Protein AF-0000000066529272 (afdb_homodimer)

Structure (mmCIF, N/CA/C/O backbone):
data_AF-0000000066529272-model_v1
#
loop_
_entity.id
_entity.type
_entity.pdbx_description
1 polymer 'YCII-related domain-containing protein'
#
loop_
_atom_site.group_PDB
_atom_site.id
_atom_site.type_symbol
_atom_site.label_atom_id
_atom_site.label_alt_id
_atom_site.label_comp_id
_atom_site.label_asym_id
_atom_site.label_entity_id
_atom_site.label_seq_id
_atom_site.pdbx_PDB_ins_code
_atom_site.Cartn_x
_atom_site.Cartn_y
_atom_site.Cartn_z
_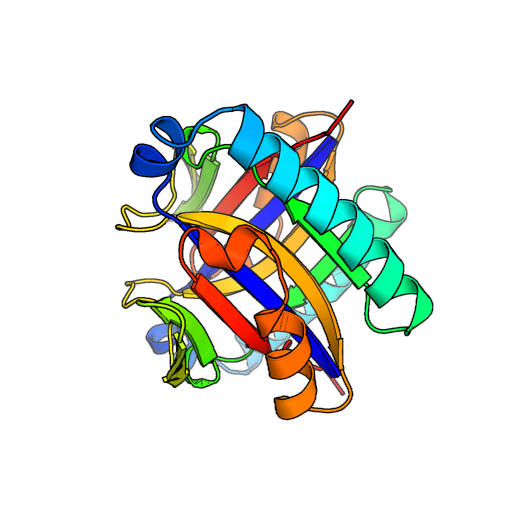atom_site.occupancy
_atom_site.B_iso_or_equiv
_atom_site.auth_seq_id
_atom_site.auth_comp_id
_atom_site.auth_asym_id
_atom_site.auth_atom_id
_atom_site.pdbx_PDB_model_num
ATOM 1 N N . MET A 1 1 ? 15.859 -4.371 7.098 1 95.94 1 MET A N 1
ATOM 2 C CA . MET A 1 1 ? 15.164 -3.283 6.418 1 95.94 1 MET A CA 1
ATOM 3 C C . MET A 1 1 ? 13.766 -3.719 5.992 1 95.94 1 MET A C 1
ATOM 5 O O . MET A 1 1 ? 13.531 -4.898 5.727 1 95.94 1 MET A O 1
ATOM 9 N N . LYS A 1 2 ? 12.914 -2.855 5.992 1 98.31 2 LYS A N 1
ATOM 10 C CA . LYS A 1 2 ? 11.547 -3.205 5.617 1 98.31 2 LYS A CA 1
ATOM 11 C C . LYS A 1 2 ? 11.242 -2.773 4.188 1 98.31 2 LYS A C 1
ATOM 13 O O . LYS A 1 2 ? 11.742 -1.75 3.721 1 98.31 2 LYS A O 1
ATOM 18 N N . TYR A 1 3 ? 10.43 -3.527 3.529 1 98.75 3 TYR A N 1
ATOM 19 C CA . TYR A 1 3 ? 9.992 -3.271 2.162 1 98.75 3 TYR A CA 1
ATOM 20 C C . TYR A 1 3 ? 8.492 -3.523 2.016 1 98.75 3 TYR A C 1
ATOM 22 O O . TYR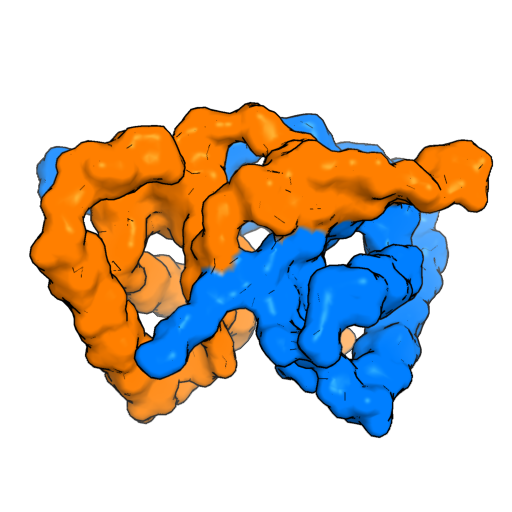 A 1 3 ? 7.949 -4.441 2.635 1 98.75 3 TYR A O 1
ATOM 30 N N . LEU A 1 4 ? 7.883 -2.707 1.282 1 98.88 4 LEU A N 1
ATOM 31 C CA . LEU A 1 4 ? 6.504 -2.953 0.873 1 98.88 4 LEU A CA 1
ATOM 32 C C . LEU A 1 4 ? 6.449 -3.525 -0.54 1 98.88 4 LEU A C 1
ATOM 34 O O . LEU A 1 4 ? 6.957 -2.912 -1.481 1 98.88 4 LEU A O 1
ATOM 38 N N . CYS A 1 5 ? 5.926 -4.711 -0.674 1 98.88 5 CYS A N 1
ATOM 39 C CA . CYS A 1 5 ? 5.676 -5.344 -1.964 1 98.88 5 CYS A CA 1
ATOM 40 C C . CYS A 1 5 ? 4.23 -5.121 -2.404 1 98.88 5 CYS A C 1
ATOM 42 O O . CYS A 1 5 ? 3.311 -5.723 -1.851 1 98.88 5 CYS A O 1
ATOM 44 N N . LEU A 1 6 ? 4.078 -4.277 -3.379 1 98.69 6 LEU A N 1
ATOM 45 C CA . LEU A 1 6 ? 2.764 -3.885 -3.875 1 98.69 6 LEU A CA 1
ATOM 46 C C . LEU A 1 6 ? 2.361 -4.73 -5.078 1 98.69 6 LEU A C 1
ATOM 48 O O . LEU A 1 6 ? 3.061 -4.746 -6.094 1 98.69 6 LEU A O 1
ATOM 52 N N . ILE A 1 7 ? 1.259 -5.395 -4.965 1 98.19 7 ILE A N 1
ATOM 53 C CA . ILE A 1 7 ? 0.813 -6.305 -6.012 1 98.19 7 ILE A CA 1
ATOM 54 C C . ILE A 1 7 ? -0.217 -5.609 -6.898 1 98.19 7 ILE A C 1
ATOM 56 O O . ILE A 1 7 ? -1.265 -5.172 -6.418 1 98.19 7 ILE A O 1
ATOM 60 N N . TYR A 1 8 ? 0.053 -5.527 -8.195 1 97.25 8 TYR A N 1
ATOM 61 C CA . TYR A 1 8 ? -0.835 -4.891 -9.164 1 97.25 8 TYR A CA 1
ATOM 62 C C . TYR A 1 8 ? -1.326 -5.895 -10.195 1 97.25 8 TYR A C 1
ATOM 64 O O . TYR A 1 8 ? -0.558 -6.738 -10.664 1 97.25 8 TYR A O 1
ATOM 72 N N . PHE A 1 9 ? -2.533 -5.82 -10.555 1 95.88 9 PHE A N 1
ATOM 73 C CA . PHE A 1 9 ? -3.08 -6.59 -11.664 1 95.88 9 PHE A CA 1
ATOM 74 C C . PHE A 1 9 ? -4.328 -5.918 -12.227 1 95.88 9 PHE A C 1
ATOM 76 O O . PHE A 1 9 ? -4.887 -5.016 -11.602 1 95.88 9 PHE A O 1
ATOM 83 N N . ASP A 1 10 ? -4.684 -6.258 -13.422 1 96 10 ASP A N 1
ATOM 84 C CA . ASP A 1 10 ? -5.891 -5.766 -14.078 1 96 10 ASP A CA 1
ATOM 85 C C . ASP A 1 10 ? -7.141 -6.434 -13.5 1 96 10 ASP A C 1
ATOM 87 O O . ASP A 1 10 ? -7.414 -7.598 -13.789 1 96 10 ASP A O 1
ATOM 91 N N . GLU A 1 11 ? -7.918 -5.73 -12.75 1 94.44 11 GLU A N 1
ATOM 92 C CA . GLU A 1 11 ? -9.094 -6.312 -12.102 1 94.44 11 GLU A CA 1
ATOM 93 C C . GLU A 1 11 ? -10.102 -6.816 -13.133 1 94.44 11 GLU A C 1
ATOM 95 O O . GLU A 1 11 ? -10.828 -7.773 -12.875 1 94.44 11 GLU A O 1
ATOM 100 N N . ALA A 1 12 ? -10.195 -6.105 -14.227 1 93.31 12 ALA A N 1
ATOM 101 C CA . ALA A 1 12 ? -11.125 -6.52 -15.273 1 93.31 12 ALA A CA 1
ATOM 102 C C . ALA A 1 12 ? -10.734 -7.879 -15.852 1 93.31 12 ALA A C 1
ATOM 104 O O . ALA A 1 12 ? -11.609 -8.695 -16.172 1 93.31 12 ALA A O 1
ATOM 105 N N . LYS A 1 13 ? -9.484 -8.148 -15.961 1 92.19 13 LYS A N 1
ATOM 106 C CA . LYS A 1 13 ? -9.008 -9.414 -16.5 1 92.19 13 LYS A CA 1
ATOM 107 C C . LYS A 1 13 ? -9.109 -10.531 -15.453 1 92.19 13 LYS A C 1
ATOM 109 O O . LYS A 1 13 ? -9.242 -11.703 -15.805 1 92.19 13 LYS A O 1
ATOM 114 N N . LEU A 1 14 ? -9 -10.117 -14.203 1 91.25 14 LEU A N 1
ATOM 115 C CA . LEU A 1 14 ? -9.109 -11.102 -13.133 1 91.25 14 LEU A CA 1
ATOM 116 C C . LEU A 1 14 ? -10.461 -11.805 -13.188 1 91.25 14 LEU A C 1
ATOM 118 O O . LEU A 1 14 ? -10.562 -12.984 -12.828 1 91.25 14 LEU A O 1
ATOM 122 N N . ALA A 1 15 ? -11.445 -11.07 -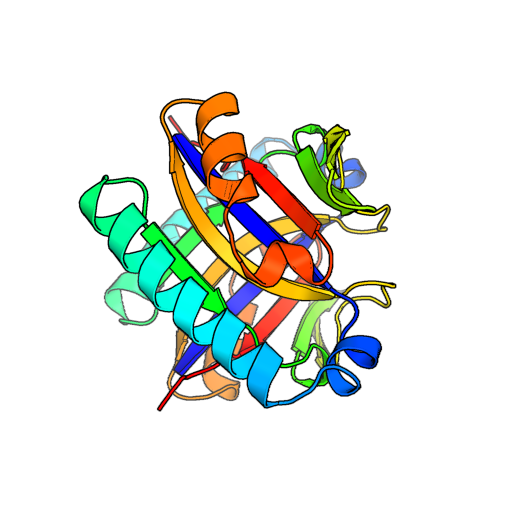13.555 1 84.38 15 ALA A N 1
ATOM 123 C CA . ALA A 1 15 ? -12.797 -11.617 -13.648 1 84.38 15 ALA A CA 1
ATOM 124 C C . ALA A 1 15 ? -12.852 -12.789 -14.633 1 84.38 15 ALA A C 1
ATOM 126 O O . ALA A 1 15 ? -13.742 -13.641 -14.547 1 84.38 15 ALA A O 1
ATOM 127 N N . ALA A 1 16 ? -11.891 -12.836 -15.531 1 88.75 16 ALA A N 1
ATOM 128 C CA . ALA A 1 16 ? -11.852 -13.883 -16.547 1 88.75 16 ALA A CA 1
ATOM 129 C C . ALA A 1 16 ? -11.055 -15.086 -16.078 1 88.75 16 ALA A C 1
ATOM 131 O O . ALA A 1 16 ? -11.086 -16.156 -16.703 1 88.75 16 ALA A O 1
ATOM 132 N N . VAL A 1 17 ? -10.344 -14.961 -14.992 1 89.06 17 VAL A N 1
ATOM 133 C CA . VAL A 1 17 ? -9.57 -16.047 -14.414 1 89.06 17 VAL A CA 1
ATOM 134 C C . VAL A 1 17 ? -10.508 -17.047 -13.727 1 89.06 17 VAL A C 1
ATOM 136 O O . VAL A 1 17 ? -11.344 -16.656 -12.914 1 89.06 17 VAL A O 1
ATOM 139 N N . PRO A 1 18 ? -10.367 -18.312 -14.008 1 92.44 18 PRO A N 1
ATOM 140 C CA . PRO A 1 18 ? -11.227 -19.312 -13.367 1 92.44 18 PRO A CA 1
ATOM 141 C C . PRO A 1 18 ? -11.133 -19.266 -11.844 1 92.44 18 PRO A C 1
ATOM 143 O O . PRO A 1 18 ? -10.055 -19.062 -11.289 1 92.44 18 PRO A O 1
ATOM 146 N N . ALA A 1 19 ? -12.297 -19.484 -11.211 1 88.88 19 ALA A N 1
ATOM 147 C CA . ALA A 1 19 ? -12.406 -19.406 -9.758 1 88.88 19 ALA A CA 1
ATOM 148 C C . ALA A 1 19 ? -11.43 -20.375 -9.094 1 88.88 19 ALA A C 1
ATOM 150 O O . ALA A 1 19 ? -10.852 -20.062 -8.047 1 88.88 19 ALA A O 1
ATOM 151 N N . GLU A 1 20 ? -11.211 -21.516 -9.656 1 92.62 20 GLU A N 1
ATOM 152 C CA . GLU A 1 20 ? -10.305 -22.531 -9.109 1 92.62 20 GLU A CA 1
ATOM 153 C C . GLU A 1 20 ? -8.859 -22.031 -9.102 1 92.62 20 GLU A C 1
ATOM 155 O O . GLU A 1 20 ? -8.117 -22.266 -8.148 1 92.62 20 GLU A O 1
ATOM 160 N N . GLU A 1 21 ? -8.531 -21.344 -10.148 1 92.12 21 GLU A N 1
ATOM 161 C CA . GLU A 1 21 ? -7.184 -20.797 -10.234 1 92.12 21 GLU A CA 1
ATOM 162 C C . GLU A 1 21 ? -6.957 -19.719 -9.188 1 92.12 21 GLU A C 1
ATOM 164 O O . GLU A 1 21 ? -5.902 -19.672 -8.555 1 92.12 21 GLU A O 1
ATOM 169 N N . LEU A 1 22 ? -7.934 -18.891 -9.07 1 90.38 22 LEU A N 1
ATOM 170 C CA . LEU A 1 22 ? -7.844 -17.844 -8.062 1 90.38 22 LEU A CA 1
ATOM 171 C C . LEU A 1 22 ? -7.75 -18.438 -6.66 1 90.38 22 LEU A C 1
ATOM 173 O O . LEU A 1 22 ? -6.953 -17.984 -5.836 1 90.38 22 LEU A O 1
ATOM 177 N N . ALA A 1 23 ? -8.539 -19.469 -6.434 1 92 23 ALA A N 1
ATOM 178 C CA . ALA A 1 23 ? -8.492 -20.156 -5.148 1 92 23 ALA A CA 1
ATOM 179 C C . ALA A 1 23 ? -7.113 -20.75 -4.895 1 92 23 ALA A C 1
ATOM 181 O O . ALA A 1 23 ? -6.617 -20.734 -3.764 1 92 23 ALA A O 1
ATOM 182 N N . ALA A 1 24 ? -6.57 -21.328 -5.902 1 94.88 24 ALA A N 1
ATOM 183 C CA . ALA A 1 24 ? -5.234 -21.891 -5.781 1 94.88 24 ALA A CA 1
ATOM 184 C C . ALA A 1 24 ? -4.207 -20.828 -5.41 1 94.88 24 ALA A C 1
ATOM 186 O O . ALA A 1 24 ? -3.324 -21.062 -4.582 1 94.88 24 ALA A O 1
ATOM 187 N N . ILE A 1 25 ? -4.328 -19.688 -6.023 1 94.69 25 ILE A N 1
ATOM 188 C CA . ILE A 1 25 ? -3.426 -18.578 -5.734 1 94.69 25 ILE A CA 1
ATOM 189 C C . ILE A 1 25 ? -3.574 -18.156 -4.273 1 94.69 25 ILE A C 1
ATOM 191 O O . ILE A 1 25 ? -2.578 -17.922 -3.586 1 94.69 25 ILE A O 1
ATOM 195 N N . VAL A 1 26 ? -4.77 -18.062 -3.787 1 93.31 26 VAL A N 1
ATOM 196 C CA . VAL A 1 26 ? -5.043 -17.688 -2.4 1 93.31 26 VAL A CA 1
ATOM 197 C C . VAL A 1 26 ? -4.387 -18.703 -1.461 1 93.31 26 VAL A C 1
ATOM 199 O O . VAL A 1 26 ? -3.74 -18.328 -0.482 1 93.31 26 VAL A O 1
ATOM 202 N N . ASP A 1 27 ? -4.527 -19.984 -1.749 1 95.81 27 ASP A N 1
ATOM 203 C CA . ASP A 1 27 ? -3.908 -21.031 -0.946 1 95.81 27 ASP A CA 1
ATOM 204 C C . ASP A 1 27 ? -2.387 -20.906 -0.943 1 95.81 27 ASP A C 1
ATOM 206 O O . ASP A 1 27 ? -1.744 -21.078 0.095 1 95.81 27 ASP A O 1
ATOM 210 N N . GLU A 1 28 ? -1.868 -20.641 -2.049 1 97.06 28 GLU A N 1
ATOM 211 C CA . GLU A 1 28 ? -0.425 -20.438 -2.154 1 97.06 28 GLU A CA 1
ATOM 212 C C . GLU A 1 28 ? 0.034 -19.25 -1.32 1 97.06 28 GLU A C 1
ATOM 214 O O . GLU A 1 28 ? 1.123 -19.281 -0.742 1 97.06 28 GLU A O 1
ATOM 219 N N . CYS A 1 29 ? -0.772 -18.188 -1.336 1 97.25 29 CYS A N 1
ATOM 220 C CA . CYS A 1 29 ? -0.439 -17.031 -0.531 1 97.25 29 CYS A CA 1
ATOM 221 C C . CYS A 1 29 ? -0.367 -17.375 0.948 1 97.25 29 CYS A C 1
ATOM 223 O O . CYS A 1 29 ? 0.543 -16.938 1.654 1 97.25 29 CYS A O 1
ATOM 225 N N . MET A 1 30 ? -1.325 -18.141 1.418 1 96.25 30 MET A N 1
ATOM 226 C CA . MET A 1 30 ? -1.349 -18.547 2.818 1 96.25 30 MET A CA 1
ATOM 227 C C . MET A 1 30 ? -0.108 -19.375 3.166 1 96.25 30 MET A C 1
ATOM 229 O O . MET A 1 30 ? 0.533 -19.125 4.188 1 96.25 30 MET A O 1
ATOM 233 N N . THR A 1 31 ? 0.19 -20.297 2.295 1 97.81 31 THR A N 1
ATOM 234 C CA . THR A 1 31 ? 1.366 -21.141 2.49 1 97.81 31 THR A CA 1
ATOM 235 C C . THR A 1 31 ? 2.639 -20.297 2.488 1 97.81 31 THR A C 1
ATOM 237 O O . THR A 1 31 ? 3.508 -20.469 3.344 1 97.81 31 THR A O 1
ATOM 240 N N . TYR A 1 32 ? 2.717 -19.391 1.569 1 98.19 32 TYR A N 1
ATOM 241 C CA . TYR A 1 32 ? 3.92 -18.578 1.448 1 98.19 32 TYR A CA 1
ATOM 242 C C . TYR A 1 32 ? 4.07 -17.641 2.645 1 98.19 32 TYR A C 1
ATOM 244 O O . TYR A 1 32 ? 5.18 -17.453 3.15 1 98.19 32 TYR A O 1
ATOM 252 N N . SER A 1 33 ? 2.982 -17.047 3.062 1 97.94 33 SER A N 1
ATOM 253 C CA . SER A 1 33 ? 3.027 -16.203 4.242 1 97.94 33 SER A CA 1
ATOM 254 C C . SER A 1 33 ? 3.529 -16.969 5.461 1 97.94 33 SER A C 1
ATOM 256 O O . SER A 1 33 ? 4.312 -16.438 6.254 1 97.94 33 SER A O 1
ATOM 258 N N . ASP A 1 34 ? 3.07 -18.188 5.613 1 97.94 34 ASP A N 1
ATOM 259 C CA . ASP A 1 34 ? 3.543 -19.047 6.707 1 97.94 34 ASP A CA 1
ATOM 260 C C . ASP A 1 34 ? 5.051 -19.266 6.609 1 97.94 34 ASP A C 1
ATOM 262 O O . ASP A 1 34 ? 5.758 -19.203 7.617 1 97.94 34 ASP A O 1
ATOM 266 N N . GLN A 1 35 ? 5.512 -19.594 5.438 1 98.44 35 GLN A N 1
ATOM 267 C CA . GLN A 1 35 ? 6.938 -19.797 5.203 1 98.44 35 GLN A CA 1
ATOM 268 C C . GLN A 1 35 ? 7.734 -18.531 5.555 1 98.44 35 GLN A C 1
ATOM 270 O O . GLN A 1 35 ? 8.781 -18.625 6.203 1 98.44 35 GLN A O 1
ATOM 275 N N . LEU A 1 36 ? 7.277 -17.375 5.102 1 98.56 36 LEU A N 1
ATOM 276 C CA . LEU A 1 36 ? 7.949 -16.109 5.391 1 98.56 36 LEU A CA 1
ATOM 277 C C . LEU A 1 36 ? 7.992 -15.852 6.891 1 98.56 36 LEU A C 1
ATOM 279 O O . LEU A 1 36 ? 8.984 -15.328 7.406 1 98.56 36 LEU A O 1
ATOM 283 N N . GLY A 1 37 ? 6.84 -16.125 7.52 1 98.31 37 GLY A N 1
ATOM 284 C CA . GLY A 1 37 ? 6.797 -15.992 8.969 1 98.31 37 GLY A CA 1
ATOM 285 C C . GLY A 1 37 ? 7.852 -16.828 9.672 1 98.31 37 GLY A C 1
ATOM 286 O O . GLY A 1 37 ? 8.555 -16.328 10.555 1 98.31 37 GLY A O 1
ATOM 287 N N . LYS A 1 38 ? 8.008 -18.078 9.336 1 98.25 38 LYS A N 1
ATOM 288 C CA . LYS A 1 38 ? 8.984 -18.984 9.93 1 98.25 38 LYS A CA 1
ATOM 289 C C . LYS A 1 38 ? 10.406 -18.516 9.656 1 98.25 38 LYS A C 1
ATOM 291 O O . LYS A 1 38 ? 11.297 -18.703 10.492 1 98.25 38 LYS A O 1
ATOM 296 N N . ALA A 1 39 ? 10.625 -17.906 8.57 1 98.25 39 ALA A N 1
ATOM 297 C CA . ALA A 1 39 ? 11.953 -17.453 8.172 1 98.25 39 ALA A CA 1
ATOM 298 C C . ALA A 1 39 ? 12.266 -16.078 8.75 1 98.25 39 ALA A C 1
ATOM 300 O O . ALA A 1 39 ? 13.375 -15.57 8.602 1 98.25 39 ALA A O 1
ATOM 301 N N . GLY A 1 40 ? 11.281 -15.445 9.344 1 98.19 40 GLY A N 1
ATOM 302 C CA . GLY A 1 40 ? 11.492 -14.156 9.977 1 98.19 40 GLY A CA 1
ATOM 303 C C . GLY A 1 40 ? 11.391 -12.992 9.016 1 98.19 40 GLY A C 1
ATOM 304 O O . GLY A 1 40 ? 11.914 -11.906 9.281 1 98.19 40 GLY A O 1
ATOM 305 N N . HIS A 1 41 ? 10.75 -13.172 7.863 1 98.69 41 HIS A N 1
ATOM 306 C CA . HIS A 1 41 ? 10.695 -12.141 6.836 1 98.69 41 HIS A CA 1
ATOM 307 C C . HIS A 1 41 ? 9.312 -11.5 6.766 1 98.69 41 HIS A C 1
ATOM 309 O O . HIS A 1 41 ? 9.109 -10.508 6.059 1 98.69 41 HIS A O 1
ATOM 315 N N . TYR A 1 42 ? 8.305 -12.023 7.531 1 98.69 42 TYR A N 1
ATOM 316 C CA . TYR A 1 42 ? 6.906 -11.625 7.398 1 98.69 42 TYR A CA 1
ATOM 317 C C . TYR A 1 42 ? 6.535 -10.586 8.445 1 98.69 42 TYR A C 1
ATOM 319 O O . TYR A 1 42 ? 6.75 -10.789 9.641 1 98.69 42 TYR A O 1
ATOM 327 N N . ILE A 1 43 ? 5.934 -9.477 8 1 98 43 ILE A N 1
ATOM 328 C CA . ILE A 1 43 ? 5.391 -8.492 8.93 1 98 43 ILE A CA 1
ATOM 329 C C . ILE A 1 43 ? 3.873 -8.43 8.789 1 98 43 ILE A C 1
ATOM 331 O O . ILE A 1 43 ? 3.146 -8.602 9.773 1 98 43 ILE A O 1
ATOM 335 N N . ALA A 1 44 ? 3.336 -8.234 7.598 1 97.31 44 ALA A N 1
ATOM 336 C CA . ALA A 1 44 ? 1.901 -8.188 7.324 1 97.31 44 ALA A CA 1
ATOM 337 C C . ALA A 1 44 ? 1.621 -8.367 5.836 1 97.31 44 ALA A C 1
ATOM 339 O O . ALA A 1 44 ? 2.451 -8.008 4.992 1 97.31 44 ALA A O 1
ATOM 340 N N . SER A 1 45 ? 0.539 -8.898 5.523 1 97.94 45 SER A N 1
ATOM 341 C CA . SER A 1 45 ? 0.055 -8.961 4.148 1 97.94 45 SER A CA 1
ATOM 342 C C . SER A 1 45 ? -1.468 -9.023 4.098 1 97.94 45 SER A C 1
ATOM 344 O O . SER A 1 45 ? -2.098 -9.664 4.941 1 97.94 45 SER A O 1
ATOM 346 N N . HIS A 1 46 ? -2.01 -8.328 3.146 1 97.5 46 HIS A N 1
ATOM 347 C CA . HIS A 1 46 ? -3.455 -8.352 2.961 1 97.5 46 HIS A CA 1
ATOM 348 C C . HIS A 1 46 ? -3.824 -8.164 1.492 1 97.5 46 HIS A C 1
ATOM 350 O O . HIS A 1 46 ? -3.137 -7.449 0.759 1 97.5 46 HIS A O 1
ATOM 356 N N . ALA A 1 47 ? -4.871 -8.859 1.082 1 97.12 47 ALA A N 1
ATOM 357 C CA . ALA A 1 47 ? -5.551 -8.508 -0.161 1 97.12 47 ALA A CA 1
ATOM 358 C C . ALA A 1 47 ? -6.516 -7.344 0.051 1 97.12 47 ALA A C 1
ATOM 360 O O . ALA A 1 47 ? -7.051 -7.164 1.147 1 97.12 47 ALA A O 1
ATOM 361 N N . LEU A 1 48 ? -6.699 -6.562 -0.985 1 97.5 48 LEU A N 1
ATOM 362 C CA . LEU A 1 48 ? -7.637 -5.445 -0.927 1 97.5 48 LEU A CA 1
ATOM 363 C C . LEU A 1 48 ? -8.898 -5.746 -1.727 1 97.5 48 LEU A C 1
ATOM 365 O O . LEU A 1 48 ? -8.844 -6.461 -2.73 1 97.5 48 LEU A O 1
ATOM 369 N N . GLN A 1 49 ? -10.031 -5.242 -1.253 1 96.62 49 GLN A N 1
ATOM 370 C CA . GLN A 1 49 ? -11.227 -5.266 -2.096 1 96.62 49 GLN A CA 1
ATOM 371 C C . GLN A 1 49 ? -11.023 -4.438 -3.361 1 96.62 49 GLN A C 1
ATOM 373 O O . GLN A 1 49 ? -10.047 -3.691 -3.469 1 96.62 49 GLN A O 1
ATOM 378 N N . SER A 1 50 ? -11.914 -4.547 -4.348 1 96.19 50 SER A N 1
ATOM 379 C CA . SER A 1 50 ? -11.828 -3.85 -5.629 1 96.19 50 SER A CA 1
ATOM 380 C C . SER A 1 50 ? -11.672 -2.346 -5.426 1 96.19 50 SER A C 1
ATOM 382 O O . SER A 1 50 ? -12.203 -1.784 -4.465 1 96.19 50 SER A O 1
ATOM 384 N N . VAL A 1 51 ? -11.016 -1.688 -6.328 1 96.25 51 VAL A N 1
ATOM 385 C CA . VAL A 1 51 ? -10.844 -0.238 -6.305 1 96.25 51 VAL A CA 1
ATOM 386 C C . VAL A 1 51 ? -12.211 0.44 -6.367 1 96.25 51 VAL A C 1
ATOM 388 O O . VAL A 1 51 ? -12.344 1.613 -6.012 1 96.25 51 VAL A O 1
ATOM 391 N N . GLN A 1 52 ? -13.227 -0.281 -6.789 1 95.19 52 GLN A N 1
ATOM 392 C CA . GLN A 1 52 ? -14.578 0.268 -6.828 1 95.19 52 GLN A CA 1
ATOM 393 C C . GLN A 1 52 ? -15.094 0.542 -5.418 1 95.19 52 GLN A C 1
ATOM 395 O O . GLN A 1 52 ? -16.062 1.282 -5.242 1 95.19 52 GLN A O 1
ATOM 400 N N . THR A 1 53 ? -14.477 -0.065 -4.43 1 96.5 53 THR A N 1
ATOM 401 C CA . THR A 1 53 ? -14.906 0.124 -3.047 1 96.5 53 THR A CA 1
ATOM 402 C C . THR A 1 53 ? -14.094 1.224 -2.371 1 96.5 53 THR A C 1
ATOM 404 O O . THR A 1 53 ? -14.289 1.512 -1.189 1 96.5 53 THR A O 1
ATOM 407 N N . ALA A 1 54 ? -13.219 1.852 -3.092 1 97.56 54 ALA A N 1
ATOM 408 C CA . ALA A 1 54 ? -12.305 2.842 -2.525 1 97.56 54 ALA A CA 1
ATOM 409 C C . ALA A 1 54 ? -13.016 4.168 -2.283 1 97.56 54 ALA A C 1
ATOM 411 O O . ALA A 1 54 ? -13.945 4.527 -3.016 1 97.56 54 ALA A O 1
ATOM 412 N N . THR A 1 55 ? -12.602 4.895 -1.289 1 98.06 55 THR A N 1
ATOM 413 C CA . THR A 1 55 ? -12.953 6.293 -1.06 1 98.06 55 THR A CA 1
ATOM 414 C C . THR A 1 55 ? -11.695 7.152 -0.94 1 98.06 55 THR A C 1
ATOM 416 O O . THR A 1 55 ? -10.781 6.82 -0.187 1 98.06 55 THR A O 1
ATOM 419 N N . THR A 1 56 ? -11.688 8.203 -1.643 1 97.88 56 THR A N 1
ATOM 420 C CA . THR A 1 56 ? -10.523 9.094 -1.607 1 97.88 56 THR A CA 1
ATOM 421 C C . THR A 1 56 ? -10.867 10.398 -0.902 1 97.88 56 THR A C 1
ATOM 423 O O . THR A 1 56 ? -11.891 11.023 -1.197 1 97.88 56 THR A O 1
ATOM 426 N N . LEU A 1 57 ? -10.055 10.75 0.062 1 97.94 57 LEU A N 1
ATOM 427 C CA . LEU A 1 57 ? -10.156 12.008 0.796 1 97.94 57 LEU A CA 1
ATOM 428 C C . LEU A 1 57 ? -9.086 12.992 0.339 1 97.94 57 LEU A C 1
ATOM 430 O O . LEU A 1 57 ? -7.895 12.68 0.357 1 97.94 57 LEU A O 1
ATOM 434 N N . ARG A 1 58 ? -9.508 14.148 -0.07 1 96.06 58 ARG A N 1
ATOM 435 C CA . ARG A 1 58 ? -8.578 15.18 -0.527 1 96.06 58 ARG A CA 1
ATOM 436 C C . ARG A 1 58 ? -8.852 16.516 0.161 1 96.06 58 ARG A C 1
ATOM 438 O O . ARG A 1 58 ? -10 16.969 0.21 1 96.06 58 ARG A O 1
ATOM 445 N N . HIS A 1 59 ? -7.793 17.094 0.784 1 89.75 59 HIS A N 1
ATOM 446 C CA . HIS A 1 59 ? -7.918 18.438 1.341 1 89.75 59 HIS A CA 1
ATOM 447 C C . HIS A 1 59 ? -7.793 19.5 0.255 1 89.75 59 HIS A C 1
ATOM 449 O O . HIS A 1 59 ? -6.801 19.516 -0.479 1 89.75 59 HIS A O 1
ATOM 455 N N . GLN A 1 60 ? -8.867 20.188 0.052 1 80.56 60 GLN A N 1
ATOM 456 C CA . GLN A 1 60 ? -8.875 21.281 -0.91 1 80.56 60 GLN A CA 1
ATOM 457 C C . GLN A 1 60 ? -9.508 22.531 -0.309 1 80.56 60 GLN A C 1
ATOM 459 O O . GLN A 1 60 ? -10.688 22.531 0.05 1 80.56 60 GLN A O 1
ATOM 464 N N . GLY A 1 61 ? -8.75 23.594 -0.365 1 78.69 61 GLY A N 1
ATOM 465 C CA . GLY A 1 61 ? -9.281 24.875 0.07 1 78.69 61 GLY A CA 1
ATOM 466 C C . GLY A 1 61 ? -9.82 24.844 1.488 1 78.69 61 GLY A C 1
ATOM 467 O O . GLY A 1 61 ? -10.906 25.359 1.755 1 78.69 61 GLY A O 1
ATOM 468 N N . GLY A 1 62 ? -9.234 24.062 2.361 1 78.19 62 GLY A N 1
ATOM 469 C CA . GLY A 1 62 ? -9.641 24.016 3.758 1 78.19 62 GLY A CA 1
ATOM 470 C C . GLY A 1 62 ? -10.773 23.047 4.02 1 78.19 62 GLY A C 1
ATOM 471 O O . GLY A 1 62 ? -11.234 22.906 5.152 1 78.19 62 GLY A O 1
ATOM 472 N N . ARG A 1 63 ? -11.258 22.453 2.973 1 88.5 63 ARG A N 1
ATOM 473 C CA . ARG A 1 63 ? -12.32 21.453 3.109 1 88.5 63 ARG A CA 1
ATOM 474 C C . ARG A 1 63 ? -11.836 20.078 2.686 1 88.5 63 ARG A C 1
ATOM 476 O O . ARG A 1 63 ? -10.922 19.953 1.867 1 88.5 63 ARG A O 1
ATOM 483 N N . LEU A 1 64 ? -12.445 19.156 3.289 1 93.56 64 LEU A N 1
ATOM 484 C CA . LEU A 1 64 ? -12.172 17.766 2.924 1 93.56 64 LEU A CA 1
ATOM 485 C C . LEU A 1 64 ? -13.195 17.25 1.919 1 93.56 64 LEU A C 1
ATOM 487 O O . LEU A 1 64 ? -14.391 17.234 2.201 1 93.56 64 LEU A O 1
ATOM 491 N N . ALA A 1 65 ? -12.742 17.016 0.72 1 94.69 65 ALA A N 1
ATOM 492 C CA . ALA A 1 65 ? -13.586 16.422 -0.312 1 94.69 65 ALA A CA 1
ATOM 493 C C . ALA A 1 65 ? -13.453 14.906 -0.319 1 94.69 65 ALA A C 1
ATOM 495 O O . ALA A 1 65 ? -12.359 14.367 -0.132 1 94.69 65 ALA A O 1
ATOM 496 N N . MET A 1 66 ? -14.625 14.266 -0.533 1 95.44 66 MET A N 1
ATOM 497 C CA . MET A 1 66 ? -14.672 12.805 -0.574 1 95.44 66 MET A CA 1
ATOM 498 C C . MET A 1 66 ? -15.219 12.32 -1.914 1 95.44 66 MET A C 1
ATOM 500 O O . MET A 1 66 ? -16.234 12.82 -2.395 1 95.44 66 MET A O 1
ATOM 504 N N . THR A 1 67 ? -14.477 11.414 -2.574 1 95.56 67 THR A N 1
ATOM 505 C CA . THR A 1 67 ? -14.914 10.836 -3.84 1 95.56 67 THR A CA 1
ATOM 506 C C . THR A 1 67 ? -14.922 9.312 -3.768 1 95.56 67 THR A C 1
ATOM 508 O O . THR A 1 67 ? -13.977 8.711 -3.242 1 95.56 67 THR A O 1
ATOM 511 N N . ASP A 1 68 ? -16 8.711 -4.34 1 94.19 68 ASP A N 1
ATOM 512 C CA . ASP A 1 68 ? -16.094 7.258 -4.383 1 94.19 68 ASP A CA 1
ATOM 513 C C . ASP A 1 68 ? -15.281 6.691 -5.547 1 94.19 68 ASP A C 1
ATOM 515 O O . ASP A 1 68 ? -15.258 7.266 -6.633 1 94.19 68 ASP A O 1
ATOM 519 N N . GLY A 1 69 ? -14.938 5.441 -5.301 1 89.12 69 GLY A N 1
ATOM 520 C CA . GLY A 1 69 ? -14.242 4.715 -6.348 1 89.12 69 GLY A CA 1
ATOM 521 C C . GLY A 1 69 ? -12.734 4.844 -6.258 1 89.12 69 GLY A C 1
ATOM 522 O O . GLY A 1 69 ? -12.188 5.148 -5.191 1 89.12 69 GLY A O 1
ATOM 523 N N . PRO A 1 70 ? -12.078 4.516 -7.422 1 89 70 PRO A N 1
ATOM 524 C CA . PRO A 1 70 ? -10.617 4.555 -7.316 1 89 70 PRO A CA 1
ATOM 525 C C . PRO A 1 70 ? -10.062 5.977 -7.297 1 89 70 PRO A C 1
ATOM 527 O O . PRO A 1 70 ? -10.703 6.898 -7.805 1 89 70 PRO A O 1
ATOM 530 N N . PHE A 1 71 ? -8.906 6.062 -6.703 1 88.38 71 PHE A N 1
ATOM 531 C CA . PHE A 1 71 ? -8.141 7.305 -6.688 1 88.38 71 PHE A CA 1
ATOM 532 C C . PHE A 1 71 ? -7.746 7.715 -8.102 1 88.38 71 PHE A C 1
ATOM 534 O O . PHE A 1 71 ? -7.832 8.891 -8.461 1 88.38 71 PHE A O 1
ATOM 541 N N . ALA A 1 72 ? -7.312 6.742 -8.898 1 85.38 72 ALA A N 1
ATOM 542 C CA . ALA A 1 72 ? -6.84 7 -10.258 1 85.38 72 ALA A CA 1
ATOM 543 C C . ALA A 1 72 ? -7.23 5.863 -11.195 1 85.38 72 ALA A C 1
ATOM 545 O O . ALA A 1 72 ? -7.285 4.703 -10.789 1 85.38 72 ALA A O 1
ATOM 546 N N . GLU A 1 73 ? -7.391 6.32 -12.461 1 85.62 73 GLU A N 1
ATOM 547 C CA . GLU A 1 73 ? -7.57 5.309 -13.5 1 85.62 73 GLU A CA 1
ATOM 548 C C . GLU A 1 73 ? -6.227 4.77 -13.977 1 85.62 73 GLU A C 1
ATOM 550 O O . GLU A 1 73 ? -5.387 5.527 -14.469 1 85.62 73 GLU A O 1
ATOM 555 N N . THR A 1 74 ? -5.977 3.535 -13.695 1 90.25 74 THR A N 1
ATOM 556 C CA . THR A 1 74 ? -4.754 2.865 -14.133 1 90.25 74 THR A CA 1
ATOM 557 C C . THR A 1 74 ? -5.082 1.557 -14.844 1 90.25 74 THR A C 1
ATOM 559 O O . THR A 1 74 ? -6.18 1.016 -14.688 1 90.25 74 THR A O 1
ATOM 562 N N . LYS A 1 75 ? -4.172 1.131 -15.719 1 91.44 75 LYS A N 1
ATOM 563 C CA . LYS A 1 75 ? -4.344 -0.15 -16.391 1 91.44 75 LYS A CA 1
ATOM 564 C C . LYS A 1 75 ? -4.391 -1.301 -15.391 1 91.44 75 LYS A C 1
ATOM 566 O O . LYS A 1 75 ? -5.246 -2.182 -15.492 1 91.44 75 LYS A O 1
ATOM 571 N N . GLU A 1 76 ? -3.523 -1.316 -14.477 1 96 76 GLU A N 1
ATOM 572 C CA . GLU A 1 76 ? -3.49 -2.277 -13.375 1 96 76 GLU A CA 1
ATOM 573 C C . GLU A 1 76 ? -3.725 -1.592 -12.039 1 96 76 GLU A C 1
ATOM 575 O O . GLU A 1 76 ? -3.268 -0.467 -11.82 1 96 76 GLU A O 1
ATOM 580 N N . GLN A 1 77 ? -4.414 -2.258 -11.148 1 96.44 77 GLN A N 1
ATOM 581 C CA . GLN A 1 77 ? -4.809 -1.711 -9.852 1 96.44 77 GLN A CA 1
ATOM 582 C C . GLN A 1 77 ? -4.09 -2.43 -8.719 1 96.44 77 GLN A C 1
ATOM 584 O O . GLN A 1 77 ? -3.732 -3.602 -8.844 1 96.44 77 GLN A O 1
ATOM 589 N N . LEU A 1 78 ? -3.9 -1.703 -7.668 1 97.25 78 LEU A N 1
ATOM 590 C CA . LEU A 1 78 ? -3.35 -2.324 -6.469 1 97.25 78 LEU A CA 1
ATOM 591 C C . LEU A 1 78 ? -4.332 -3.33 -5.879 1 97.25 78 LEU A C 1
ATOM 593 O O . LEU A 1 78 ? -5.41 -2.949 -5.41 1 97.25 78 LEU A O 1
ATOM 597 N N . GLY A 1 79 ? -3.875 -4.594 -5.797 1 96.88 79 GLY A N 1
ATOM 598 C CA . GLY A 1 79 ? -4.77 -5.629 -5.312 1 96.88 79 GLY A CA 1
ATOM 599 C C . GLY A 1 79 ? -4.426 -6.113 -3.918 1 96.88 79 GLY A C 1
ATOM 600 O O . GLY A 1 79 ? -5.219 -6.809 -3.281 1 96.88 79 GLY A O 1
ATOM 601 N N . GLY A 1 80 ? -3.266 -5.777 -3.424 1 98 80 GLY A N 1
ATOM 602 C CA . GLY A 1 80 ? -2.768 -6.188 -2.121 1 98 80 GLY A CA 1
ATOM 603 C C . GLY A 1 80 ? -1.3 -5.867 -1.915 1 98 80 GLY A C 1
ATOM 604 O O . GLY A 1 80 ? -0.692 -5.168 -2.729 1 98 80 GLY A O 1
ATOM 605 N N . PHE A 1 81 ? -0.831 -6.391 -0.779 1 98.69 81 PHE A N 1
ATOM 606 C CA . PHE A 1 81 ? 0.565 -6.078 -0.492 1 98.69 81 PHE A CA 1
ATOM 607 C C . PHE A 1 81 ? 1.151 -7.086 0.49 1 98.69 81 PHE A C 1
ATOM 609 O O . PHE A 1 81 ? 0.413 -7.82 1.148 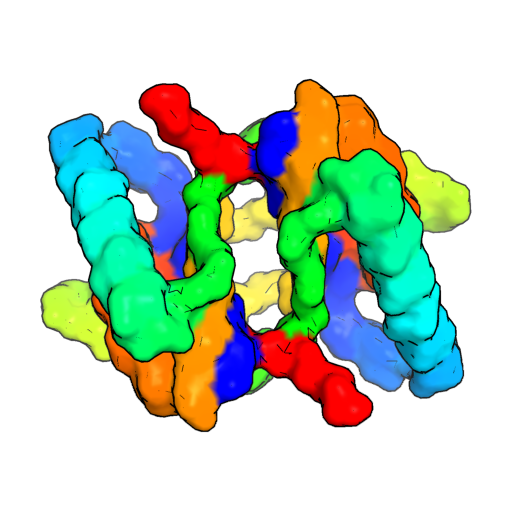1 98.69 81 PHE A O 1
ATOM 616 N N . TYR A 1 82 ? 2.43 -7.188 0.52 1 98.75 82 TYR A N 1
ATOM 617 C CA . TYR A 1 82 ? 3.234 -7.785 1.58 1 98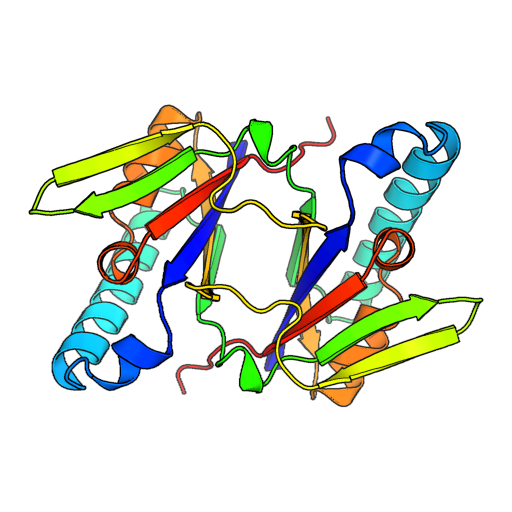.75 82 TYR A CA 1
ATOM 618 C C . TYR A 1 82 ? 4.188 -6.762 2.184 1 98.75 82 TYR A C 1
ATOM 620 O O . TYR A 1 82 ? 4.922 -6.086 1.458 1 98.75 82 TYR A O 1
ATOM 628 N N . LEU A 1 83 ? 4.098 -6.543 3.412 1 98.75 83 LEU A N 1
ATOM 629 C CA . LEU A 1 83 ? 5.152 -5.867 4.16 1 98.75 83 LEU A CA 1
ATOM 630 C C . LEU A 1 83 ? 6.156 -6.871 4.719 1 98.75 83 LEU A C 1
ATOM 632 O O . LEU A 1 83 ? 5.777 -7.785 5.457 1 98.75 83 LEU A O 1
ATOM 636 N N . ILE A 1 84 ? 7.418 -6.703 4.371 1 98.81 84 ILE A N 1
ATOM 637 C CA . ILE A 1 84 ? 8.383 -7.742 4.719 1 98.81 84 ILE A CA 1
ATOM 638 C C . ILE A 1 84 ? 9.633 -7.102 5.316 1 98.81 84 ILE A C 1
ATOM 640 O O . ILE A 1 84 ? 9.859 -5.902 5.156 1 98.81 84 ILE A O 1
ATOM 644 N N . GLU A 1 85 ? 10.352 -7.902 6.039 1 98.38 85 GLU A N 1
ATOM 645 C CA . GLU A 1 85 ? 11.695 -7.578 6.496 1 98.38 85 GLU A CA 1
ATOM 646 C C . GLU A 1 85 ? 12.75 -8.359 5.715 1 98.38 85 GLU A C 1
ATOM 648 O O . GLU A 1 85 ? 12.594 -9.562 5.488 1 98.38 85 GLU A O 1
ATOM 653 N N . ALA A 1 86 ? 13.727 -7.738 5.195 1 98.5 86 ALA A N 1
ATOM 654 C CA . ALA A 1 86 ? 14.828 -8.344 4.457 1 98.5 86 ALA A CA 1
ATOM 655 C C . ALA A 1 86 ? 16.156 -7.648 4.77 1 98.5 86 ALA A C 1
ATOM 657 O O . ALA A 1 86 ? 16.156 -6.484 5.18 1 98.5 86 ALA A O 1
ATOM 658 N N . ARG A 1 87 ? 17.156 -8.336 4.59 1 97.75 87 ARG A N 1
ATOM 659 C CA . ARG A 1 87 ? 18.469 -7.785 4.93 1 97.75 87 ARG A CA 1
ATOM 660 C C . ARG A 1 87 ? 18.875 -6.676 3.965 1 97.75 87 ARG A C 1
ATOM 662 O O . ARG A 1 87 ? 19.641 -5.785 4.32 1 97.75 87 ARG A O 1
ATOM 669 N N . ASP A 1 88 ? 18.453 -6.805 2.715 1 97.44 88 ASP A N 1
ATOM 670 C CA . ASP A 1 88 ? 18.734 -5.824 1.668 1 97.44 88 ASP A CA 1
ATOM 671 C C . ASP A 1 88 ? 17.719 -5.941 0.53 1 97.44 88 ASP A C 1
ATOM 673 O O . ASP A 1 88 ? 16.828 -6.789 0.574 1 97.44 88 ASP A O 1
ATOM 677 N N . LEU A 1 89 ? 17.906 -5.066 -0.43 1 97.19 89 LEU A N 1
ATOM 678 C CA . LEU A 1 89 ? 16.984 -5.035 -1.556 1 97.19 89 LEU A CA 1
ATOM 679 C C . LEU A 1 89 ? 17.016 -6.348 -2.326 1 97.19 89 LEU A C 1
ATOM 681 O O . LEU A 1 89 ? 15.984 -6.832 -2.783 1 97.19 89 LEU A O 1
ATOM 685 N N . ASN A 1 90 ? 18.219 -6.91 -2.498 1 97.75 90 ASN A N 1
ATOM 686 C CA . ASN A 1 90 ? 18.344 -8.164 -3.229 1 97.75 90 ASN A CA 1
ATOM 687 C C . ASN A 1 90 ? 17.5 -9.266 -2.596 1 97.75 90 ASN A C 1
ATOM 689 O O . ASN A 1 90 ? 16.781 -9.984 -3.295 1 97.75 90 ASN A O 1
ATOM 693 N N . GLN A 1 91 ? 17.594 -9.406 -1.314 1 98.62 91 GLN A N 1
ATOM 694 C CA . GLN A 1 91 ? 16.766 -10.398 -0.631 1 98.62 91 GLN A CA 1
ATOM 695 C C . GLN A 1 91 ? 15.289 -10.07 -0.744 1 98.62 91 GLN A C 1
ATOM 697 O O . GLN A 1 91 ? 14.453 -10.969 -0.92 1 98.62 91 GLN A O 1
ATOM 702 N N . ALA A 1 92 ? 14.922 -8.812 -0.591 1 98.75 92 ALA A N 1
ATOM 703 C CA . ALA A 1 92 ? 13.531 -8.398 -0.736 1 98.75 92 ALA A CA 1
ATOM 704 C C . ALA A 1 92 ? 12.977 -8.805 -2.1 1 98.75 92 ALA A C 1
ATOM 706 O O . ALA A 1 92 ? 11.844 -9.273 -2.201 1 98.75 92 ALA A O 1
ATOM 707 N N . LEU A 1 93 ? 13.812 -8.594 -3.115 1 98.38 93 LEU A N 1
ATOM 708 C CA . LEU A 1 93 ? 13.375 -8.914 -4.473 1 98.38 93 LEU A CA 1
ATOM 709 C C . LEU A 1 93 ? 13.227 -10.422 -4.648 1 98.38 93 LEU A C 1
ATOM 711 O O . LEU A 1 93 ? 12.336 -10.883 -5.367 1 98.38 93 LEU A O 1
ATOM 715 N N . GLN A 1 94 ? 14.062 -11.234 -4.051 1 98.12 94 GLN A N 1
ATOM 716 C CA . GLN A 1 94 ? 13.93 -12.688 -4.09 1 98.12 94 GLN A CA 1
ATOM 717 C C . GLN A 1 94 ? 12.641 -13.148 -3.426 1 98.12 94 GLN A C 1
ATOM 719 O O . GLN A 1 94 ? 11.961 -14.047 -3.928 1 98.12 94 GLN A O 1
ATOM 724 N N . ILE A 1 95 ? 12.336 -12.531 -2.342 1 98.69 95 ILE A N 1
ATOM 725 C CA . ILE A 1 95 ? 11.094 -12.836 -1.642 1 98.69 95 ILE A CA 1
ATOM 726 C C . ILE A 1 95 ? 9.898 -12.422 -2.5 1 98.69 95 ILE A C 1
ATOM 728 O O . ILE A 1 95 ? 8.977 -13.211 -2.711 1 98.69 95 ILE A O 1
ATOM 732 N N . ALA A 1 96 ? 9.945 -11.219 -3.023 1 98.62 96 ALA A N 1
ATOM 733 C CA . ALA A 1 96 ? 8.844 -10.664 -3.809 1 98.62 96 ALA A CA 1
ATOM 734 C C . ALA A 1 96 ? 8.578 -11.5 -5.059 1 98.62 96 ALA A C 1
ATOM 736 O O . ALA A 1 96 ? 7.434 -11.641 -5.492 1 98.62 96 ALA A O 1
ATOM 737 N N . ALA A 1 97 ? 9.656 -12.031 -5.672 1 97.69 97 ALA A N 1
ATOM 738 C CA . ALA A 1 97 ? 9.562 -12.812 -6.902 1 97.69 97 ALA A CA 1
ATOM 739 C C . ALA A 1 97 ? 8.703 -14.055 -6.695 1 97.69 97 ALA A C 1
ATOM 741 O O . ALA A 1 97 ? 8.203 -14.641 -7.66 1 97.69 97 ALA A O 1
ATOM 742 N N . LYS A 1 98 ? 8.5 -14.453 -5.441 1 97.5 98 LYS A N 1
ATOM 743 C CA . LYS A 1 98 ? 7.789 -15.695 -5.148 1 97.5 98 LYS A CA 1
ATOM 744 C C . LYS A 1 98 ? 6.383 -15.414 -4.625 1 97.5 98 LYS A C 1
ATOM 746 O O . LYS A 1 98 ? 5.664 -16.344 -4.238 1 97.5 98 LYS A O 1
ATOM 751 N N . ILE A 1 99 ? 5.949 -14.18 -4.562 1 98.12 99 ILE A N 1
ATOM 752 C CA . ILE A 1 99 ? 4.594 -13.836 -4.152 1 98.12 99 ILE A CA 1
ATOM 753 C C . ILE A 1 99 ? 3.598 -14.289 -5.215 1 98.12 99 ILE A C 1
ATOM 755 O O . ILE A 1 99 ? 3.611 -13.797 -6.344 1 98.12 99 ILE A O 1
ATOM 759 N N . PRO A 1 100 ? 2.725 -15.125 -4.883 1 96.56 100 PRO A N 1
ATOM 760 C CA . PRO A 1 100 ? 1.927 -15.844 -5.883 1 96.56 100 PRO A CA 1
ATOM 761 C C . PRO A 1 100 ? 1.074 -14.914 -6.738 1 96.56 100 PRO A C 1
ATOM 763 O O . PRO A 1 100 ? 1.042 -15.047 -7.961 1 96.56 100 PRO A O 1
ATOM 766 N N . PRO A 1 101 ? 0.355 -13.93 -6.191 1 96.19 101 PRO A N 1
ATOM 767 C CA . PRO A 1 101 ? -0.504 -13.094 -7.031 1 96.19 101 PRO A CA 1
ATOM 768 C C . PRO A 1 101 ? 0.287 -12.25 -8.023 1 96.19 101 PRO A C 1
ATOM 770 O O . PRO A 1 101 ? -0.291 -11.68 -8.953 1 96.19 101 PRO A O 1
ATOM 773 N N . GLY A 1 102 ? 1.635 -12.148 -7.758 1 95.94 102 GLY A N 1
ATOM 774 C CA . GLY A 1 102 ? 2.465 -11.453 -8.734 1 95.94 102 GLY A CA 1
ATOM 775 C C . GLY A 1 102 ? 2.322 -12.008 -10.141 1 95.94 102 GLY A C 1
ATOM 776 O O . GLY A 1 102 ? 2.514 -11.289 -11.117 1 95.94 102 GLY A O 1
ATOM 777 N N . ARG A 1 103 ? 1.927 -13.219 -10.289 1 93.12 103 ARG A N 1
ATOM 778 C CA . ARG A 1 103 ? 1.765 -13.883 -11.578 1 93.12 103 ARG A CA 1
ATOM 779 C C . ARG A 1 103 ? 0.593 -13.289 -12.359 1 93.12 103 ARG A C 1
ATOM 781 O O . ARG A 1 103 ? 0.49 -13.477 -13.57 1 93.12 103 ARG A O 1
ATOM 788 N N . LEU A 1 104 ? -0.304 -12.617 -11.688 1 93.69 104 LEU A N 1
ATOM 789 C CA . LEU A 1 104 ? -1.483 -12.023 -12.312 1 93.69 104 LEU A CA 1
ATOM 790 C C . LEU A 1 104 ? -1.155 -10.664 -12.914 1 93.69 104 LEU A C 1
ATOM 792 O O . LEU A 1 104 ? -1.938 -10.125 -13.703 1 93.69 104 LEU A O 1
ATOM 796 N N . GLY A 1 105 ? -0.05 -10.125 -12.656 1 94.62 105 GLY A N 1
ATOM 797 C CA . GLY A 1 105 ? 0.393 -8.812 -13.094 1 94.62 105 GLY A CA 1
ATOM 798 C C . GLY A 1 105 ? 1.846 -8.531 -12.758 1 94.62 105 GLY A C 1
ATOM 799 O O . GLY A 1 105 ? 2.75 -9.023 -13.438 1 94.62 105 GLY A O 1
ATOM 800 N N . CYS A 1 106 ? 2.045 -7.754 -11.617 1 96.88 106 CYS A N 1
ATOM 801 C CA . CYS A 1 106 ? 3.416 -7.453 -11.227 1 96.88 106 CYS A CA 1
ATOM 802 C C . CYS A 1 106 ? 3.498 -7.094 -9.75 1 96.88 106 CYS A C 1
ATOM 804 O O . CYS A 1 106 ? 2.471 -6.918 -9.094 1 96.88 106 CYS A O 1
ATOM 806 N N . VAL A 1 107 ? 4.664 -7.098 -9.242 1 98.25 107 VAL A N 1
ATOM 807 C CA . VAL A 1 107 ? 4.957 -6.684 -7.871 1 98.25 107 VAL A CA 1
ATOM 808 C C . VAL A 1 107 ? 5.949 -5.523 -7.883 1 98.25 107 VAL A C 1
ATOM 810 O O . VAL A 1 107 ? 7.047 -5.645 -8.43 1 98.25 107 VAL A O 1
ATOM 813 N N . GLU A 1 108 ? 5.555 -4.418 -7.379 1 98.56 108 GLU A N 1
ATOM 814 C CA . GLU A 1 108 ? 6.469 -3.301 -7.16 1 98.56 108 GLU A CA 1
ATOM 815 C C . GLU A 1 108 ? 7.059 -3.338 -5.754 1 98.56 108 GLU A C 1
ATOM 817 O O . GLU A 1 108 ? 6.32 -3.387 -4.766 1 98.56 108 GLU A O 1
ATOM 822 N N . VAL A 1 109 ? 8.344 -3.322 -5.609 1 98.69 109 VAL A N 1
ATOM 823 C CA . VAL A 1 109 ? 9.031 -3.373 -4.328 1 98.69 109 VAL A CA 1
ATOM 824 C C . VAL A 1 109 ? 9.555 -1.984 -3.969 1 98.69 109 VAL A C 1
ATOM 826 O O . VAL A 1 109 ? 10.344 -1.4 -4.715 1 98.69 109 VAL A O 1
ATOM 829 N N . ARG A 1 110 ? 9.094 -1.455 -2.918 1 98.62 110 ARG A N 1
ATOM 830 C CA . ARG A 1 110 ? 9.469 -0.13 -2.434 1 98.62 110 ARG A CA 1
ATOM 831 C C . ARG A 1 110 ? 10.102 -0.211 -1.049 1 98.62 110 ARG A C 1
ATOM 833 O O . ARG A 1 110 ? 9.523 -0.795 -0.13 1 98.62 110 ARG A O 1
ATOM 840 N N . PRO A 1 111 ? 11.336 0.332 -0.862 1 98.31 111 PRO A N 1
ATOM 841 C CA . PRO A 1 111 ? 11.852 0.415 0.507 1 98.31 111 PRO A CA 1
ATOM 842 C C . PRO A 1 111 ? 11.039 1.367 1.385 1 98.31 111 PRO A C 1
ATOM 844 O O . PRO A 1 111 ? 10.562 2.4 0.905 1 98.31 111 PRO A O 1
ATOM 847 N N . VAL A 1 112 ? 10.875 1.016 2.645 1 97.75 112 VAL A N 1
ATOM 848 C CA . VAL A 1 112 ? 10.258 1.862 3.658 1 97.75 112 VAL A CA 1
ATOM 849 C C . VAL A 1 112 ? 11.25 2.912 4.137 1 97.75 112 VAL A C 1
ATOM 851 O O . VAL A 1 112 ? 12.453 2.643 4.23 1 97.75 112 VAL A O 1
ATOM 854 N N . LYS A 1 113 ? 10.719 4.102 4.41 1 94.56 113 LYS A N 1
ATOM 855 C CA . LYS A 1 113 ? 11.578 5.129 4.996 1 94.56 113 LYS A CA 1
ATOM 856 C C . LYS A 1 113 ? 11.906 4.809 6.453 1 94.56 113 LYS A C 1
ATOM 858 O O . LYS A 1 113 ? 11 4.539 7.25 1 94.56 113 LYS A O 1
ATOM 863 N N . GLU A 1 114 ? 13.148 4.57 6.781 1 82.94 114 GLU A N 1
ATOM 864 C CA . GLU A 1 114 ? 13.586 4.32 8.148 1 82.94 114 GLU A CA 1
ATOM 865 C C . GLU A 1 114 ? 14.055 5.605 8.828 1 82.94 114 GLU A C 1
ATOM 867 O O . GLU A 1 114 ? 14.766 6.41 8.219 1 82.94 114 GLU A O 1
ATOM 872 N N . TRP A 1 115 ? 13.258 5.969 9.797 1 64.88 115 TRP A N 1
ATOM 873 C CA . TRP A 1 115 ? 13.695 7.152 10.531 1 64.88 115 TRP A CA 1
ATOM 874 C C . TRP A 1 115 ? 14.758 6.793 11.562 1 64.88 115 TRP A C 1
ATOM 876 O O . TRP A 1 115 ? 14.594 5.828 12.32 1 64.88 115 TRP A O 1
ATOM 886 N N . GLU A 1 116 ? 16.016 6.629 11.242 1 47.59 116 GLU A N 1
ATOM 887 C CA . GLU A 1 116 ? 17.047 6.43 12.25 1 47.59 116 GLU A CA 1
ATOM 888 C C . GLU A 1 116 ? 16.875 7.395 13.422 1 47.59 116 GLU A C 1
ATOM 890 O O . GLU A 1 116 ? 16.344 8.492 13.25 1 47.59 116 GLU A O 1
ATOM 895 N N . MET B 1 1 ? -12.914 -4.406 11.336 1 95.81 1 MET B N 1
ATOM 896 C CA . MET B 1 1 ? -12.523 -4.535 9.938 1 95.81 1 MET B CA 1
ATOM 897 C C . MET B 1 1 ? -11.227 -3.779 9.664 1 95.81 1 MET B C 1
ATOM 899 O O . MET B 1 1 ? -10.938 -2.777 10.32 1 95.81 1 MET B O 1
ATOM 903 N N . LYS B 1 2 ? -10.508 -4.25 8.805 1 98.25 2 LYS B N 1
ATOM 904 C CA . LYS B 1 2 ? -9.234 -3.586 8.508 1 98.25 2 LYS B CA 1
ATOM 905 C C . LYS B 1 2 ? -9.336 -2.764 7.227 1 98.25 2 LYS B C 1
ATOM 907 O O . LYS B 1 2 ? -10.047 -3.139 6.293 1 98.25 2 LYS B O 1
ATOM 912 N N . TYR B 1 3 ? -8.617 -1.694 7.191 1 98.75 3 TYR B N 1
ATOM 913 C CA . TYR B 1 3 ? -8.547 -0.789 6.051 1 98.75 3 TYR B CA 1
ATOM 914 C C . TYR B 1 3 ? -7.113 -0.349 5.789 1 98.75 3 TYR B C 1
ATOM 916 O O . TYR B 1 3 ? -6.34 -0.155 6.73 1 98.75 3 TYR B O 1
ATOM 924 N N . LEU B 1 4 ? -6.797 -0.264 4.578 1 98.81 4 LEU B N 1
ATOM 925 C CA . LEU B 1 4 ? -5.539 0.354 4.18 1 98.81 4 LEU B CA 1
ATOM 926 C C . LEU B 1 4 ? -5.758 1.79 3.719 1 98.81 4 LEU B C 1
ATOM 928 O O . LEU B 1 4 ? -6.543 2.037 2.799 1 98.81 4 LEU B O 1
ATOM 932 N N . CYS B 1 5 ? -5.156 2.732 4.398 1 98.88 5 CYS B N 1
ATOM 933 C CA . CYS B 1 5 ? -5.145 4.137 4.008 1 98.88 5 CYS B CA 1
ATOM 934 C C . CYS B 1 5 ? -3.885 4.48 3.225 1 98.88 5 CYS B C 1
ATOM 936 O O . CYS B 1 5 ? -2.795 4.555 3.797 1 98.88 5 CYS B O 1
ATOM 938 N N . LEU B 1 6 ? -4.07 4.668 1.949 1 98.69 6 LEU B N 1
ATOM 939 C CA . LEU B 1 6 ? -2.965 4.926 1.034 1 98.69 6 LEU B CA 1
ATOM 940 C C . LEU B 1 6 ? -2.771 6.426 0.825 1 98.69 6 LEU B C 1
ATOM 942 O O . LEU B 1 6 ? -3.689 7.117 0.379 1 98.69 6 LEU B O 1
ATOM 946 N N . ILE B 1 7 ? -1.608 6.895 1.131 1 98.12 7 ILE B N 1
ATOM 947 C CA . ILE B 1 7 ? -1.327 8.32 1.058 1 98.12 7 ILE B CA 1
ATOM 948 C C . ILE B 1 7 ? -0.625 8.648 -0.26 1 98.12 7 ILE B C 1
ATOM 950 O O . ILE B 1 7 ? 0.451 8.109 -0.542 1 98.12 7 ILE B O 1
ATOM 954 N N . TYR B 1 8 ? -1.204 9.531 -1.062 1 97.25 8 TYR B N 1
ATOM 955 C CA . TYR B 1 8 ? -0.651 9.938 -2.35 1 97.25 8 TYR B CA 1
ATOM 956 C C . TYR B 1 8 ? -0.313 11.422 -2.357 1 97.25 8 TYR B C 1
ATOM 958 O O . TYR B 1 8 ? -1.073 12.242 -1.836 1 97.25 8 TYR B O 1
ATOM 966 N N . PHE B 1 9 ? 0.762 11.773 -2.924 1 95.88 9 PHE B N 1
ATOM 967 C CA . PHE B 1 9 ? 1.106 13.172 -3.17 1 95.88 9 PHE B CA 1
ATOM 968 C C . PHE B 1 9 ? 2.102 13.289 -4.32 1 95.88 9 PHE B C 1
ATOM 970 O O . PHE B 1 9 ? 2.697 12.289 -4.734 1 9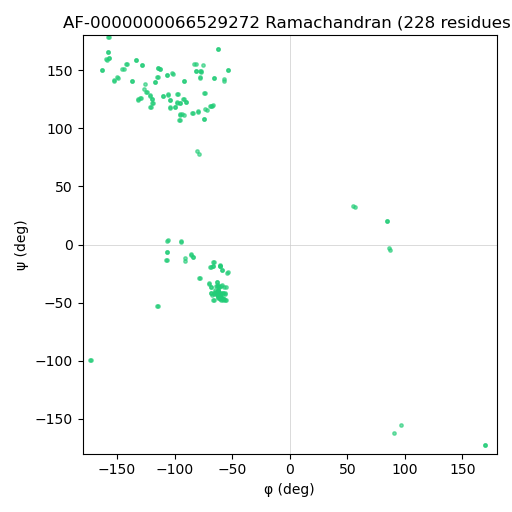5.88 9 PHE B O 1
ATOM 977 N N . ASP B 1 10 ? 2.193 14.445 -4.898 1 95.94 10 ASP B N 1
ATOM 978 C CA . ASP B 1 10 ? 3.148 14.742 -5.961 1 95.94 10 ASP B CA 1
ATOM 979 C C . ASP B 1 10 ? 4.562 14.891 -5.406 1 95.94 10 ASP B C 1
ATOM 981 O O . ASP B 1 10 ? 4.887 15.898 -4.773 1 95.94 10 ASP B O 1
ATOM 985 N N . GLU B 1 11 ? 5.418 13.945 -5.648 1 94.31 11 GLU B N 1
ATOM 986 C CA . GLU B 1 11 ? 6.766 13.969 -5.09 1 94.31 11 GLU B CA 1
ATOM 987 C C . GLU B 1 11 ? 7.551 15.18 -5.602 1 94.31 11 GLU B C 1
ATOM 989 O O . GLU B 1 11 ? 8.43 15.688 -4.906 1 94.31 11 GLU B O 1
ATOM 994 N N . ALA B 1 12 ? 7.301 15.547 -6.82 1 93.12 12 ALA B N 1
ATOM 995 C CA . ALA B 1 12 ? 7.996 16.703 -7.387 1 93.12 12 ALA B CA 1
ATOM 996 C C . ALA B 1 12 ? 7.637 17.984 -6.637 1 93.12 12 ALA B C 1
ATOM 998 O O . ALA B 1 12 ? 8.484 18.859 -6.449 1 93.12 12 ALA B O 1
ATOM 999 N N . LYS B 1 13 ? 6.438 18.094 -6.203 1 91.94 13 LYS B N 1
ATOM 1000 C CA . LYS B 1 13 ? 5.992 19.281 -5.473 1 91.94 13 LYS B CA 1
ATOM 1001 C C . LYS B 1 13 ? 6.461 19.234 -4.023 1 91.94 13 LYS B C 1
ATOM 1003 O O . LYS B 1 13 ? 6.629 20.281 -3.391 1 91.94 13 LYS B O 1
ATOM 1008 N N . LEU B 1 14 ? 6.613 18.016 -3.533 1 90.94 14 LEU B N 1
ATOM 1009 C CA . LEU B 1 14 ? 7.082 17.875 -2.16 1 90.94 14 LEU B CA 1
ATOM 1010 C C . LEU B 1 14 ? 8.445 18.531 -1.982 1 90.94 14 LEU B C 1
ATOM 1012 O O . LEU B 1 14 ? 8.766 19.031 -0.904 1 90.94 14 LEU B O 1
ATOM 1016 N N . ALA B 1 15 ? 9.234 18.453 -3.002 1 83.75 15 ALA B N 1
ATOM 1017 C CA . ALA B 1 15 ? 10.57 19.047 -2.975 1 83.75 15 ALA B CA 1
ATOM 1018 C C . ALA B 1 15 ? 10.508 20.547 -2.719 1 83.75 15 ALA B C 1
ATOM 1020 O O . ALA B 1 15 ? 11.477 21.141 -2.24 1 83.75 15 ALA B O 1
ATOM 1021 N N . ALA B 1 16 ? 9.375 21.125 -2.998 1 88.19 16 ALA B N 1
ATOM 1022 C CA . ALA B 1 16 ? 9.195 22.578 -2.838 1 88.19 16 ALA B CA 1
ATOM 1023 C C . ALA B 1 16 ? 8.68 22.906 -1.442 1 88.19 16 ALA B C 1
ATOM 1025 O O . ALA B 1 16 ? 8.656 24.078 -1.048 1 88.19 16 ALA B O 1
ATOM 1026 N N . VAL B 1 17 ? 8.211 21.922 -0.711 1 88.81 17 VAL B N 1
ATOM 1027 C CA . VAL B 1 17 ? 7.727 22.125 0.651 1 88.81 17 VAL B CA 1
ATOM 1028 C C . VAL B 1 17 ? 8.906 22.359 1.59 1 88.81 17 VAL B C 1
ATOM 1030 O O . VAL B 1 17 ? 9.867 21.594 1.599 1 88.81 17 VAL B O 1
ATOM 1033 N N . PRO B 1 18 ? 8.852 23.391 2.406 1 92.19 18 PRO B N 1
ATOM 1034 C CA . PRO B 1 18 ? 9.938 23.656 3.344 1 92.19 18 PRO B CA 1
ATOM 1035 C C . PRO B 1 18 ? 10.211 22.469 4.273 1 92.19 18 PRO B C 1
ATOM 1037 O O . PRO B 1 18 ? 9.281 21.797 4.719 1 92.19 18 PRO B O 1
ATOM 1040 N N . ALA B 1 19 ? 11.516 22.266 4.512 1 88.62 19 ALA B N 1
ATOM 1041 C CA . ALA B 1 19 ? 11.961 21.141 5.336 1 88.62 19 ALA B CA 1
ATOM 1042 C C . ALA B 1 19 ? 11.297 21.156 6.707 1 88.62 19 ALA B C 1
ATOM 1044 O O . ALA B 1 19 ? 10.961 20.109 7.266 1 88.62 19 ALA B O 1
ATOM 1045 N N . GLU B 1 20 ? 11.086 22.312 7.27 1 92.5 20 GLU B N 1
ATOM 1046 C CA . GLU B 1 20 ? 10.461 22.469 8.578 1 92.5 20 GLU B CA 1
ATOM 1047 C C . GLU B 1 20 ? 9.016 21.984 8.562 1 92.5 20 GLU B C 1
ATOM 1049 O O . GLU B 1 20 ? 8.555 21.344 9.508 1 92.5 20 GLU B O 1
ATOM 1054 N N . GLU B 1 21 ? 8.359 22.312 7.496 1 91.94 21 GLU B N 1
ATOM 1055 C CA . GLU B 1 21 ? 6.977 21.859 7.359 1 91.94 21 GLU B CA 1
ATOM 1056 C C . GLU B 1 21 ? 6.891 20.344 7.246 1 91.94 21 GLU B C 1
ATOM 1058 O O . GLU B 1 21 ? 6.023 19.719 7.855 1 91.94 21 GLU B O 1
ATOM 1063 N N . LEU B 1 22 ? 7.77 19.812 6.48 1 90.12 22 LEU B N 1
ATOM 1064 C CA . LEU B 1 22 ? 7.812 18.359 6.34 1 90.12 22 LEU B CA 1
ATOM 1065 C C . LEU B 1 22 ? 8.125 17.688 7.676 1 90.12 22 LEU B C 1
ATOM 1067 O O . LEU B 1 22 ? 7.5 16.688 8.039 1 90.12 22 LEU B O 1
ATOM 1071 N N . ALA B 1 23 ? 9.062 18.281 8.391 1 91.94 23 ALA B N 1
ATOM 1072 C CA . ALA B 1 23 ? 9.398 17.766 9.711 1 91.94 23 ALA B CA 1
ATOM 1073 C C . ALA B 1 23 ? 8.195 17.812 10.648 1 91.94 23 ALA B C 1
ATOM 1075 O O . ALA B 1 23 ? 7.984 16.906 11.453 1 91.94 23 ALA B O 1
ATOM 1076 N N . ALA B 1 24 ? 7.5 18.891 10.578 1 94.88 24 ALA B N 1
ATOM 1077 C CA . ALA B 1 24 ? 6.301 19.031 11.406 1 94.88 24 ALA B CA 1
ATOM 1078 C C . ALA B 1 24 ? 5.285 17.938 11.078 1 94.88 24 ALA B C 1
ATOM 1080 O O . ALA B 1 24 ? 4.656 17.375 11.984 1 94.88 24 ALA B O 1
ATOM 1081 N N . ILE B 1 25 ? 5.113 17.641 9.82 1 94.62 25 ILE B N 1
ATOM 1082 C CA . ILE B 1 25 ? 4.188 16.609 9.383 1 94.62 25 ILE B CA 1
ATOM 1083 C C . ILE B 1 25 ? 4.633 15.258 9.938 1 94.62 25 ILE B C 1
ATOM 1085 O O . ILE B 1 25 ? 3.812 14.477 10.422 1 94.62 25 ILE B O 1
ATOM 1089 N N . VAL B 1 26 ? 5.898 14.961 9.875 1 93.25 26 VAL B N 1
ATOM 1090 C CA . VAL B 1 26 ? 6.449 13.719 10.391 1 93.25 26 VAL B CA 1
ATOM 1091 C C . VAL B 1 26 ? 6.16 13.602 11.883 1 93.25 26 VAL B C 1
ATOM 1093 O O . VAL B 1 26 ? 5.727 12.547 12.359 1 93.25 26 VAL B O 1
ATOM 1096 N N . ASP B 1 27 ? 6.375 14.672 12.633 1 95.75 27 ASP B N 1
ATOM 1097 C CA . ASP B 1 27 ? 6.09 14.688 14.062 1 95.75 27 ASP B CA 1
ATOM 1098 C C . ASP B 1 27 ? 4.605 14.43 14.336 1 95.75 27 ASP B C 1
ATOM 1100 O O . ASP B 1 27 ? 4.258 13.695 15.258 1 95.75 27 ASP B O 1
ATOM 1104 N N . GLU B 1 28 ? 3.805 15.039 13.578 1 97.12 28 GLU B N 1
ATOM 1105 C CA . GLU B 1 28 ? 2.367 14.828 13.719 1 97.12 28 GLU B CA 1
ATOM 1106 C C . GLU B 1 28 ? 1.988 13.375 13.453 1 97.12 28 GLU B C 1
ATOM 1108 O O . GLU B 1 28 ? 1.076 12.844 14.086 1 97.12 28 GLU B O 1
ATOM 1113 N N . CYS B 1 29 ? 2.645 12.781 12.461 1 97.25 29 CYS B N 1
ATOM 1114 C CA . CYS B 1 29 ? 2.383 11.375 12.164 1 97.25 29 CYS B CA 1
ATOM 1115 C C . CYS B 1 29 ? 2.707 10.492 13.367 1 97.25 29 CYS B C 1
ATOM 1117 O O . CYS B 1 29 ? 1.947 9.578 13.695 1 97.25 29 CYS B O 1
ATOM 1119 N N . MET B 1 30 ? 3.834 10.742 13.992 1 96.25 30 MET B N 1
ATOM 1120 C CA . MET B 1 30 ? 4.234 9.969 15.156 1 96.25 30 MET B CA 1
ATOM 1121 C C . MET B 1 30 ? 3.215 10.109 16.281 1 96.25 30 MET B C 1
ATOM 1123 O O . MET B 1 30 ? 2.814 9.109 16.891 1 96.25 30 MET B O 1
ATOM 1127 N N . THR B 1 31 ? 2.836 11.344 16.5 1 97.81 31 THR B N 1
ATOM 1128 C CA . THR B 1 31 ? 1.845 11.617 17.531 1 97.81 31 THR B CA 1
ATOM 1129 C C . THR B 1 31 ? 0.521 10.93 17.219 1 97.81 31 THR B C 1
ATOM 1131 O O . THR B 1 31 ? -0.093 10.312 18.078 1 97.81 31 THR B O 1
ATOM 1134 N N . TYR B 1 32 ? 0.112 11.008 15.992 1 98.19 32 TYR B N 1
ATOM 1135 C CA . TYR B 1 32 ? -1.17 10.43 15.602 1 98.19 32 TYR B CA 1
ATOM 1136 C C . TYR B 1 32 ? -1.135 8.914 15.68 1 98.19 32 TYR B C 1
ATOM 1138 O O . TYR B 1 32 ? -2.105 8.281 16.109 1 98.19 32 TYR B O 1
ATOM 1146 N N . SER B 1 33 ? -0.051 8.328 15.234 1 97.88 33 SER B N 1
ATOM 1147 C CA . SER B 1 33 ? 0.093 6.883 15.336 1 97.88 33 SER B CA 1
ATOM 1148 C C . SER B 1 33 ? -0.016 6.414 16.781 1 97.88 33 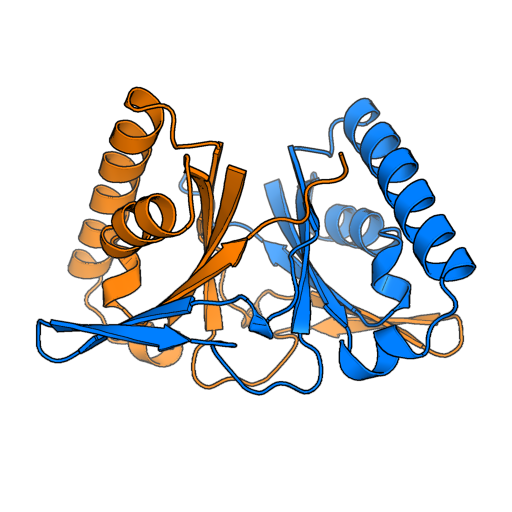SER B C 1
ATOM 1150 O O . SER B 1 33 ? -0.643 5.391 17.062 1 97.88 33 SER B O 1
ATOM 1152 N N . ASP B 1 34 ? 0.601 7.156 17.688 1 97.94 34 ASP B N 1
ATOM 1153 C CA . ASP B 1 34 ? 0.5 6.84 19.109 1 97.94 34 ASP B CA 1
ATOM 1154 C C . ASP B 1 34 ? -0.95 6.895 19.578 1 97.94 34 ASP B C 1
ATOM 1156 O O . ASP B 1 34 ? -1.402 6.02 20.328 1 97.94 34 ASP B O 1
ATOM 1160 N N . GLN B 1 35 ? -1.634 7.938 19.203 1 98.44 35 GLN B N 1
ATOM 1161 C CA . GLN B 1 35 ? -3.043 8.086 19.547 1 98.44 35 GLN B CA 1
ATOM 1162 C C . GLN B 1 35 ? -3.869 6.922 19.016 1 98.44 35 GLN B C 1
ATOM 1164 O O . GLN B 1 35 ? -4.711 6.375 19.734 1 98.44 35 GLN B O 1
ATOM 1169 N N . LEU B 1 36 ? -3.668 6.547 17.766 1 98.56 36 LEU B N 1
ATOM 1170 C CA . LEU B 1 36 ? -4.387 5.43 17.156 1 98.56 36 LEU B CA 1
ATOM 1171 C C . LEU B 1 36 ? -4.102 4.133 17.906 1 98.56 36 LEU B C 1
ATOM 1173 O O . LEU B 1 36 ? -4.992 3.293 18.062 1 98.56 36 LEU B O 1
ATOM 1177 N N . GLY B 1 37 ? -2.811 3.961 18.219 1 98.31 37 GLY B N 1
ATOM 1178 C CA . GLY B 1 37 ? -2.439 2.795 19.016 1 98.31 37 GLY B CA 1
ATOM 1179 C C . GLY B 1 37 ? -3.195 2.693 20.328 1 98.31 37 GLY B C 1
ATOM 1180 O O . GLY B 1 37 ? -3.721 1.632 20.656 1 98.31 37 GLY B O 1
ATOM 1181 N N . LYS B 1 38 ? -3.279 3.756 21.094 1 98.25 38 LYS B N 1
ATOM 1182 C CA . LYS B 1 38 ? -3.975 3.803 22.375 1 98.25 38 LYS B CA 1
ATOM 1183 C C . LYS B 1 38 ? -5.469 3.541 22.203 1 98.25 38 LYS B C 1
ATOM 1185 O O . LYS B 1 38 ? -6.105 2.945 23.078 1 98.25 38 LYS B O 1
ATOM 1190 N N . ALA B 1 39 ? -6.008 3.938 21.125 1 98.19 39 ALA B N 1
ATOM 1191 C CA . ALA B 1 39 ? -7.434 3.793 20.859 1 98.19 39 ALA B CA 1
ATOM 1192 C C . ALA B 1 39 ? -7.746 2.424 20.266 1 98.19 39 ALA B C 1
ATOM 1194 O O . ALA B 1 39 ? -8.914 2.078 20.047 1 98.19 39 ALA B O 1
ATOM 1195 N N . GLY B 1 40 ? -6.73 1.678 19.922 1 98.19 40 GLY B N 1
ATOM 1196 C CA . GLY B 1 40 ? -6.918 0.332 19.391 1 98.19 40 GLY B CA 1
ATOM 1197 C C . GLY B 1 40 ? -7.176 0.298 17.906 1 98.19 40 GLY B C 1
ATOM 1198 O O . GLY B 1 40 ? -7.73 -0.675 17.391 1 98.19 40 GLY B O 1
ATOM 1199 N N . HIS B 1 41 ? -6.812 1.347 17.172 1 98.62 41 HIS B N 1
ATOM 1200 C CA . HIS B 1 41 ? -7.121 1.442 15.75 1 98.62 41 HIS B CA 1
ATOM 1201 C C . HIS B 1 41 ? -5.875 1.223 14.898 1 98.62 41 HIS B C 1
ATOM 1203 O O . HIS B 1 41 ? -5.965 1.106 13.672 1 98.62 41 HIS B O 1
ATOM 1209 N N . TYR B 1 42 ? -4.672 1.115 15.523 1 98.69 42 TYR B N 1
ATOM 1210 C CA . TYR B 1 42 ? -3.398 1.109 14.805 1 98.69 42 TYR B CA 1
ATOM 1211 C C . TYR B 1 42 ? -2.904 -0.315 14.586 1 98.69 42 TYR B C 1
ATOM 1213 O O . TYR B 1 42 ? -2.805 -1.1 15.531 1 98.69 42 TYR B O 1
ATOM 1221 N N . ILE B 1 43 ? -2.553 -0.643 13.336 1 98 43 ILE B N 1
ATOM 1222 C CA . ILE B 1 43 ? -1.916 -1.924 13.055 1 98 43 ILE B CA 1
ATOM 1223 C C . ILE B 1 43 ? -0.491 -1.692 12.555 1 98 43 ILE B C 1
ATOM 1225 O O . ILE B 1 43 ? 0.465 -2.232 13.109 1 98 43 ILE B O 1
ATOM 1229 N N . ALA B 1 44 ? -0.277 -0.87 11.539 1 97.31 44 ALA B N 1
ATOM 1230 C CA . ALA B 1 44 ? 1.034 -0.54 10.984 1 97.31 44 ALA B CA 1
ATOM 1231 C C . ALA B 1 44 ? 0.967 0.723 10.133 1 97.31 44 ALA B C 1
ATOM 1233 O O . ALA B 1 44 ? -0.073 1.026 9.539 1 97.31 44 ALA B O 1
ATOM 1234 N N . SER B 1 45 ? 1.99 1.425 10.078 1 97.94 45 SER B N 1
ATOM 1235 C CA . SER B 1 45 ? 2.133 2.547 9.156 1 97.94 45 SER B CA 1
ATOM 1236 C C . SER B 1 45 ? 3.598 2.791 8.805 1 97.94 45 SER B C 1
ATOM 1238 O O . SER B 1 45 ? 4.477 2.652 9.656 1 97.94 45 SER B O 1
ATOM 1240 N N . HIS B 1 46 ? 3.809 3.121 7.57 1 97.56 46 HIS B N 1
ATOM 1241 C CA . HIS B 1 46 ? 5.16 3.436 7.125 1 97.56 46 HIS B CA 1
ATOM 1242 C C . HIS B 1 46 ? 5.141 4.449 5.984 1 97.56 46 HIS B C 1
ATOM 1244 O O . HIS B 1 46 ? 4.223 4.449 5.164 1 97.56 46 HIS B O 1
ATOM 1250 N N . ALA B 1 47 ? 6.133 5.324 5.996 1 97.12 47 ALA B N 1
ATOM 1251 C CA . ALA B 1 47 ? 6.449 6.098 4.797 1 97.12 47 ALA B CA 1
ATOM 1252 C C . ALA B 1 47 ? 7.301 5.281 3.83 1 97.12 47 ALA B C 1
ATOM 1254 O O . ALA B 1 47 ? 8.062 4.406 4.25 1 97.12 47 ALA B O 1
ATOM 1255 N N . LEU B 1 48 ? 7.137 5.566 2.555 1 97.56 48 LEU B N 1
ATOM 1256 C CA . LEU B 1 48 ? 7.93 4.895 1.532 1 97.56 48 LEU B CA 1
ATOM 1257 C C . LEU B 1 48 ? 8.992 5.828 0.962 1 97.56 48 LEU B C 1
ATOM 1259 O O . LEU B 1 48 ? 8.773 7.043 0.886 1 97.56 48 LEU B O 1
ATOM 1263 N N . GLN B 1 49 ? 10.148 5.277 0.608 1 96.62 49 GLN B N 1
ATOM 1264 C CA . GLN B 1 49 ? 11.102 6.055 -0.182 1 96.62 49 GLN B CA 1
ATOM 1265 C C . GLN B 1 49 ? 10.508 6.438 -1.536 1 96.62 49 GLN B C 1
ATOM 1267 O O . GLN B 1 49 ? 9.461 5.922 -1.927 1 96.62 49 GLN B O 1
ATOM 1272 N N . SER B 1 50 ? 11.141 7.336 -2.273 1 96.06 50 SER B N 1
ATOM 1273 C CA . SER B 1 50 ? 10.672 7.828 -3.564 1 96.06 50 SER B CA 1
ATOM 1274 C C . SER B 1 50 ? 10.398 6.68 -4.531 1 96.06 50 SER B C 1
ATOM 1276 O O . SER B 1 50 ? 11.078 5.648 -4.48 1 96.06 50 SER B O 1
ATOM 1278 N N . VAL B 1 51 ? 9.477 6.848 -5.43 1 96.25 51 VAL B N 1
ATOM 1279 C CA . VAL B 1 51 ? 9.156 5.867 -6.461 1 96.25 51 VAL B CA 1
ATOM 1280 C C . VAL B 1 51 ? 10.391 5.617 -7.332 1 96.25 51 VAL B C 1
ATOM 1282 O O . VAL B 1 51 ? 10.477 4.598 -8.016 1 96.25 51 VAL B O 1
ATOM 1285 N N . GLN B 1 52 ? 11.352 6.512 -7.293 1 95.06 52 GLN B N 1
ATOM 1286 C CA . GLN B 1 52 ? 12.586 6.324 -8.047 1 95.06 52 GLN B CA 1
ATOM 1287 C C . GLN B 1 52 ? 13.391 5.148 -7.5 1 95.06 52 GLN B C 1
ATOM 1289 O O . GLN B 1 52 ? 14.289 4.637 -8.172 1 95.06 52 GLN B O 1
ATOM 1294 N N . THR B 1 53 ? 13.102 4.742 -6.285 1 96.5 53 THR B N 1
ATOM 1295 C CA . THR B 1 53 ? 13.82 3.633 -5.676 1 96.5 53 THR B CA 1
ATOM 1296 C C . THR B 1 53 ? 13.078 2.318 -5.895 1 96.5 53 THR B C 1
ATOM 1298 O O . THR B 1 53 ? 13.523 1.265 -5.434 1 96.5 53 THR B O 1
ATOM 1301 N N . ALA B 1 54 ? 11.992 2.346 -6.602 1 97.56 54 ALA B N 1
ATOM 1302 C CA . ALA B 1 54 ? 11.141 1.176 -6.777 1 97.56 54 ALA B CA 1
ATOM 1303 C C . ALA B 1 54 ? 11.742 0.2 -7.785 1 97.56 54 ALA B C 1
ATOM 1305 O O . ALA B 1 54 ? 12.414 0.614 -8.734 1 97.56 54 ALA B O 1
ATOM 1306 N N . THR B 1 55 ? 11.508 -1.062 -7.598 1 98.06 55 THR B N 1
ATOM 1307 C CA . THR B 1 55 ? 11.75 -2.113 -8.578 1 98.06 55 THR B CA 1
ATOM 1308 C C . THR B 1 55 ? 10.469 -2.908 -8.844 1 98.06 55 THR B C 1
ATOM 1310 O O . THR B 1 55 ? 9.812 -3.361 -7.914 1 98.06 55 THR B O 1
ATOM 1313 N N . THR B 1 56 ? 10.18 -3.078 -10.07 1 97.88 56 THR B N 1
ATOM 1314 C CA . THR B 1 56 ? 8.969 -3.814 -10.438 1 97.88 56 THR B CA 1
ATOM 1315 C C . THR B 1 56 ? 9.328 -5.164 -11.055 1 97.88 56 THR B C 1
ATOM 1317 O O . THR B 1 56 ? 10.18 -5.238 -11.945 1 97.88 56 THR B O 1
ATOM 1320 N N . LEU B 1 57 ? 8.734 -6.188 -10.523 1 97.94 57 LEU B N 1
ATOM 1321 C CA . LEU B 1 57 ? 8.867 -7.551 -11.023 1 97.94 57 LEU B CA 1
ATOM 1322 C C . LEU B 1 57 ? 7.621 -7.977 -11.789 1 97.94 57 LEU B C 1
ATOM 1324 O O . LEU B 1 57 ? 6.508 -7.91 -11.258 1 97.94 57 LEU B O 1
ATOM 1328 N N . ARG B 1 58 ? 7.801 -8.391 -13.008 1 96.12 58 ARG B N 1
ATOM 1329 C CA . ARG B 1 58 ? 6.684 -8.828 -13.836 1 96.12 58 ARG B CA 1
ATOM 1330 C C . ARG B 1 58 ? 6.98 -10.188 -14.469 1 96.12 58 ARG B C 1
ATOM 1332 O O . ARG B 1 58 ? 8.047 -10.383 -15.062 1 96.12 58 ARG B O 1
ATOM 1339 N N . HIS B 1 59 ? 6.047 -11.148 -14.258 1 90.06 59 HIS B N 1
ATOM 1340 C CA . HIS B 1 59 ? 6.16 -12.43 -14.945 1 90.06 59 HIS B CA 1
ATOM 1341 C C . HIS B 1 59 ? 5.66 -12.328 -16.375 1 90.06 59 HIS B C 1
ATOM 1343 O O . HIS B 1 59 ? 4.523 -11.914 -16.625 1 90.06 59 HIS B O 1
ATOM 1349 N N . GLN B 1 60 ? 6.562 -12.5 -17.297 1 81.25 60 GLN B N 1
ATOM 1350 C CA . GLN B 1 60 ? 6.223 -12.5 -18.703 1 81.25 60 GLN B CA 1
ATOM 1351 C C . GLN B 1 60 ? 6.844 -13.695 -19.422 1 81.25 60 GLN B C 1
ATOM 1353 O O . GLN B 1 60 ? 8.07 -13.82 -19.484 1 81.25 60 GLN B O 1
ATOM 1358 N N . GLY B 1 61 ? 5.98 -14.461 -20.078 1 79.44 61 GLY B N 1
ATOM 1359 C CA . GLY B 1 61 ? 6.469 -15.562 -20.891 1 79.44 61 GLY B CA 1
ATOM 1360 C C . GLY B 1 61 ? 7.328 -16.547 -20.109 1 79.44 61 GLY B C 1
ATOM 1361 O O . GLY B 1 61 ? 8.391 -16.953 -20.578 1 79.44 61 GLY B O 1
ATOM 1362 N N . GLY B 1 62 ? 7.062 -16.75 -18.844 1 78.69 62 GLY B N 1
ATOM 1363 C CA . GLY B 1 62 ? 7.789 -17.703 -18.047 1 78.69 62 GLY B CA 1
ATOM 1364 C C . GLY B 1 62 ? 9.047 -17.141 -17.406 1 78.69 62 GLY B C 1
ATOM 1365 O O . GLY B 1 62 ? 9.773 -17.844 -16.719 1 78.69 62 GLY B O 1
ATOM 1366 N N . ARG B 1 63 ? 9.344 -15.914 -17.734 1 88.88 63 ARG B N 1
ATOM 1367 C CA . ARG B 1 63 ? 10.508 -15.25 -17.156 1 88.88 63 ARG B CA 1
ATOM 1368 C C . ARG B 1 63 ? 10.094 -14.078 -16.266 1 88.88 63 ARG B C 1
ATOM 1370 O O . ARG B 1 63 ? 9.031 -13.492 -16.469 1 88.88 63 ARG B O 1
ATOM 1377 N N . LEU B 1 64 ? 10.922 -13.852 -15.352 1 93.69 64 LEU B N 1
ATOM 1378 C CA . LEU B 1 64 ? 10.719 -12.703 -14.484 1 93.69 64 LEU B CA 1
ATOM 1379 C C . LEU B 1 64 ? 11.516 -11.5 -14.977 1 93.69 64 LEU B C 1
ATOM 1381 O O . LEU B 1 64 ? 12.742 -11.562 -15.086 1 93.69 64 LEU B O 1
ATOM 1385 N N . ALA B 1 65 ? 10.805 -10.508 -15.43 1 94.75 65 ALA B N 1
ATOM 1386 C CA . ALA B 1 65 ? 11.43 -9.25 -15.836 1 94.75 65 ALA B CA 1
ATOM 1387 C C . ALA B 1 65 ? 11.477 -8.266 -14.672 1 94.75 65 ALA B C 1
ATOM 1389 O O . ALA B 1 65 ? 10.531 -8.172 -13.891 1 94.75 65 ALA B O 1
ATOM 1390 N N . MET B 1 66 ? 12.617 -7.562 -14.617 1 95.44 66 MET B N 1
ATOM 1391 C CA . MET B 1 66 ? 12.82 -6.57 -13.57 1 95.44 66 MET B CA 1
ATOM 1392 C C . MET B 1 66 ? 13.07 -5.188 -14.164 1 95.44 66 MET B C 1
ATOM 1394 O O . MET B 1 66 ? 13.883 -5.043 -15.086 1 95.44 66 MET B O 1
ATOM 1398 N N . THR B 1 67 ? 12.312 -4.184 -13.703 1 95.56 67 THR B N 1
ATOM 1399 C CA . THR B 1 67 ? 12.492 -2.814 -14.164 1 95.56 67 THR B CA 1
ATOM 1400 C C . THR B 1 67 ? 12.68 -1.862 -12.992 1 95.56 67 THR B C 1
ATOM 1402 O O . THR B 1 67 ? 11.961 -1.957 -11.992 1 95.56 67 THR B O 1
ATOM 1405 N N . ASP B 1 68 ? 13.695 -0.967 -13.109 1 93.81 68 ASP B N 1
ATOM 1406 C CA . ASP B 1 68 ? 13.922 0.039 -12.078 1 93.81 68 ASP B CA 1
ATOM 1407 C C . ASP B 1 68 ? 12.922 1.185 -12.195 1 93.81 68 ASP B C 1
ATOM 1409 O O . ASP B 1 68 ? 12.578 1.609 -13.297 1 93.81 68 ASP B O 1
ATOM 1413 N N . GLY B 1 69 ? 12.703 1.715 -10.781 1 83.12 69 GLY B N 1
ATOM 1414 C CA . GLY B 1 69 ? 11.898 2.926 -10.758 1 83.12 69 GLY B CA 1
ATOM 1415 C C . GLY B 1 69 ? 10.43 2.662 -10.477 1 83.12 69 GLY B C 1
ATOM 1416 O O . GLY B 1 69 ? 10.086 1.679 -9.812 1 83.12 69 GLY B O 1
ATOM 1417 N N . PRO B 1 70 ? 9.523 3.697 -10.992 1 88.19 70 PRO B N 1
ATOM 1418 C CA . PRO B 1 70 ? 8.148 3.406 -10.594 1 88.19 70 PRO B CA 1
ATOM 1419 C C . PRO B 1 70 ? 7.465 2.404 -11.523 1 88.19 70 PRO B C 1
ATOM 1421 O O . PRO B 1 70 ? 7.859 2.268 -12.688 1 88.19 70 PRO B O 1
ATOM 1424 N N . PHE B 1 71 ? 6.488 1.747 -10.969 1 87.62 71 PHE B N 1
ATOM 1425 C CA . PHE B 1 71 ? 5.625 0.841 -11.719 1 87.62 71 PHE B CA 1
ATOM 1426 C C . PHE B 1 71 ? 4.855 1.592 -12.797 1 87.62 71 PHE B C 1
ATOM 1428 O O . PHE B 1 71 ? 4.703 1.097 -13.914 1 87.62 71 PHE B O 1
ATOM 1435 N N . ALA B 1 72 ? 4.375 2.797 -12.469 1 85.31 72 ALA B N 1
ATOM 1436 C CA . ALA B 1 72 ? 3.557 3.6 -13.375 1 85.31 72 ALA B CA 1
ATOM 1437 C C . ALA B 1 72 ? 3.84 5.09 -13.195 1 85.31 72 ALA B C 1
ATOM 1439 O O . ALA B 1 72 ? 4.137 5.543 -12.086 1 85.31 72 ALA B O 1
ATOM 1440 N N . GLU B 1 73 ? 3.631 5.746 -14.336 1 85.62 73 GLU B N 1
ATOM 1441 C CA . GLU B 1 73 ? 3.672 7.207 -14.258 1 85.62 73 GLU B CA 1
ATOM 1442 C C . GLU B 1 73 ? 2.32 7.773 -13.844 1 85.62 73 GLU B C 1
ATOM 1444 O O . GLU B 1 73 ? 1.31 7.547 -14.508 1 85.62 73 GLU B O 1
ATOM 1449 N N . THR B 1 74 ? 2.287 8.344 -12.695 1 90.25 74 THR B N 1
ATOM 1450 C CA . THR B 1 74 ? 1.082 8.984 -12.172 1 90.25 74 THR B CA 1
ATOM 1451 C C . THR B 1 74 ? 1.377 10.406 -11.719 1 90.25 74 THR B C 1
ATOM 1453 O O . THR B 1 74 ? 2.533 10.766 -11.477 1 90.25 74 THR B O 1
ATOM 1456 N N . LYS B 1 75 ? 0.333 11.25 -11.727 1 91.38 75 LYS B N 1
ATOM 1457 C CA . LYS B 1 75 ? 0.484 12.617 -11.234 1 91.38 75 LYS B CA 1
ATOM 1458 C C . LYS B 1 75 ? 0.896 12.625 -9.766 1 91.38 75 LYS B C 1
ATOM 1460 O O . LYS B 1 75 ? 1.799 13.367 -9.375 1 91.38 75 LYS B O 1
ATOM 1465 N N . GLU B 1 76 ? 0.277 11.852 -8.984 1 95.94 76 GLU B N 1
ATOM 1466 C CA . GLU B 1 76 ? 0.615 11.664 -7.574 1 95.94 76 GLU B CA 1
ATOM 1467 C C . GLU B 1 76 ? 1.088 10.234 -7.312 1 95.94 76 GLU B C 1
ATOM 1469 O O . GLU B 1 76 ? 0.581 9.281 -7.914 1 95.94 76 GLU B O 1
ATOM 1474 N N . GLN B 1 77 ? 2.031 10.086 -6.426 1 96.38 77 GLN B N 1
ATOM 1475 C CA . GLN B 1 77 ? 2.66 8.805 -6.125 1 96.38 77 GLN B CA 1
ATOM 1476 C C . GLN B 1 77 ? 2.32 8.344 -4.711 1 96.38 77 GLN B C 1
ATOM 1478 O O . GLN B 1 77 ? 2.076 9.164 -3.826 1 96.38 77 GLN B O 1
ATOM 1483 N N . LEU B 1 78 ? 2.311 7.059 -4.551 1 97.31 78 LEU B N 1
ATOM 1484 C CA . LEU B 1 78 ? 2.133 6.508 -3.213 1 97.31 78 LEU B CA 1
ATOM 1485 C C . LEU B 1 78 ? 3.334 6.828 -2.33 1 97.31 78 LEU B C 1
ATOM 1487 O O . LEU B 1 78 ? 4.441 6.352 -2.582 1 97.31 78 LEU B O 1
ATOM 1491 N N . GLY B 1 79 ? 3.057 7.562 -1.224 1 96.88 79 GLY B N 1
ATOM 1492 C CA . GLY B 1 79 ? 4.148 7.98 -0.36 1 96.88 79 GLY B CA 1
ATOM 1493 C C . GLY B 1 79 ? 4.199 7.215 0.949 1 96.88 79 GLY B C 1
ATOM 1494 O O . GLY B 1 79 ? 5.195 7.281 1.674 1 96.88 79 GLY B O 1
ATOM 1495 N N . GLY B 1 80 ? 3.162 6.496 1.278 1 98 80 GLY B N 1
ATOM 1496 C CA . GLY B 1 80 ? 3.041 5.738 2.512 1 98 80 GLY B CA 1
ATOM 1497 C C . GLY B 1 80 ? 1.641 5.203 2.75 1 98 80 GLY B C 1
ATOM 1498 O O . GLY B 1 80 ? 0.783 5.281 1.867 1 98 80 GLY B O 1
ATOM 1499 N N . PHE B 1 81 ? 1.52 4.641 3.965 1 98.69 81 PHE B N 1
ATOM 1500 C CA . PHE B 1 81 ? 0.209 4.066 4.246 1 98.69 81 PHE B CA 1
ATOM 1501 C C . PHE B 1 81 ? -0.01 3.93 5.75 1 98.69 81 PHE B C 1
ATOM 1503 O O . PHE B 1 81 ? 0.941 4.004 6.531 1 98.69 81 PHE B O 1
ATOM 1510 N N . TYR B 1 82 ? -1.222 3.836 6.164 1 98.75 82 TYR B N 1
ATOM 1511 C CA . TYR B 1 82 ? -1.677 3.348 7.461 1 98.75 82 TYR B CA 1
ATOM 1512 C C . TYR B 1 82 ? -2.566 2.121 7.297 1 98.75 82 TYR B C 1
ATOM 1514 O O . TYR B 1 82 ? -3.523 2.139 6.52 1 98.75 82 TYR B O 1
ATOM 1522 N N . LEU B 1 83 ? -2.213 1.063 7.871 1 98.75 83 LEU B N 1
ATOM 1523 C CA . LEU B 1 83 ? -3.127 -0.054 8.078 1 98.75 83 LEU B CA 1
ATOM 1524 C C . LEU B 1 83 ? -3.85 0.074 9.414 1 98.75 83 LEU B C 1
ATOM 1526 O O . LEU B 1 83 ? -3.209 0.17 10.469 1 98.75 83 LEU B O 1
ATOM 1530 N N . ILE B 1 84 ? -5.172 0.09 9.383 1 98.81 84 ILE B N 1
ATOM 1531 C CA . ILE B 1 84 ? -5.902 0.401 10.602 1 98.81 84 ILE B CA 1
ATOM 1532 C C . ILE B 1 84 ? -7.039 -0.602 10.797 1 98.81 84 ILE B C 1
ATOM 1534 O O . ILE B 1 84 ? -7.43 -1.294 9.852 1 98.81 84 ILE B O 1
ATOM 1538 N N . GLU B 1 85 ? -7.469 -0.697 12.008 1 98.38 85 GLU B N 1
ATOM 1539 C CA . GLU B 1 85 ? -8.695 -1.399 12.375 1 98.38 85 GLU B CA 1
ATOM 1540 C C . GLU B 1 85 ? -9.812 -0.418 12.719 1 98.38 85 GLU B C 1
ATOM 1542 O O . GLU B 1 85 ? -9.586 0.559 13.438 1 98.38 85 GLU B O 1
ATOM 1547 N N . ALA B 1 86 ? -10.945 -0.539 12.164 1 98.44 86 ALA B N 1
ATOM 1548 C CA . ALA B 1 86 ? -12.117 0.291 12.422 1 98.44 86 ALA B CA 1
ATOM 1549 C C . ALA B 1 86 ? -13.398 -0.545 12.414 1 98.44 86 ALA B C 1
ATOM 1551 O O . ALA B 1 86 ? -13.438 -1.612 11.797 1 98.44 86 ALA B O 1
ATOM 1552 N N . ARG B 1 87 ? -14.336 -0.08 13.055 1 97.69 87 ARG B N 1
ATOM 1553 C CA . ARG B 1 87 ? -15.578 -0.834 13.172 1 97.69 87 ARG B CA 1
ATOM 1554 C C . ARG B 1 87 ? -16.312 -0.886 11.836 1 97.69 87 ARG B C 1
ATOM 1556 O O . ARG B 1 87 ? -17.062 -1.822 11.57 1 97.69 87 ARG B O 1
ATOM 1563 N N . ASP B 1 88 ? -16.203 0.19 11.062 1 97.31 88 ASP B N 1
ATOM 1564 C CA . ASP B 1 88 ? -16.828 0.302 9.742 1 97.31 88 ASP B CA 1
ATOM 1565 C C . ASP B 1 88 ? -16.109 1.343 8.883 1 97.31 88 ASP B C 1
ATOM 1567 O O . ASP B 1 88 ? -15.141 1.965 9.336 1 97.31 88 ASP B O 1
ATOM 1571 N N . LEU B 1 89 ? -16.625 1.457 7.668 1 97.06 89 LEU B N 1
ATOM 1572 C CA . LEU B 1 89 ? -16 2.379 6.727 1 97.06 89 LEU B CA 1
ATOM 1573 C C . LEU B 1 89 ? -16.078 3.812 7.238 1 97.06 89 LEU B C 1
ATOM 1575 O O . LEU B 1 89 ? -15.133 4.59 7.07 1 97.06 89 LEU B O 1
ATOM 1579 N N . ASN B 1 90 ? -17.219 4.184 7.836 1 97.69 90 ASN B N 1
ATOM 1580 C CA . ASN B 1 90 ? -17.375 5.539 8.352 1 97.69 90 ASN B CA 1
ATOM 1581 C C . ASN B 1 90 ? -16.281 5.883 9.367 1 97.69 90 ASN B C 1
ATOM 1583 O O . ASN B 1 90 ? -15.68 6.953 9.297 1 97.69 90 ASN B O 1
ATOM 1587 N N . GLN B 1 91 ? -16.031 5 10.281 1 98.62 91 GLN B N 1
ATOM 1588 C CA . GLN B 1 91 ? -14.977 5.234 11.266 1 98.62 91 GLN B CA 1
ATOM 1589 C C . GLN B 1 91 ? -13.602 5.266 10.594 1 98.62 91 GLN B C 1
ATOM 1591 O O . GLN B 1 91 ? -12.75 6.074 10.953 1 98.62 91 GLN B O 1
ATOM 1596 N N . ALA B 1 92 ? -13.359 4.359 9.656 1 98.69 92 ALA B N 1
ATOM 1597 C CA . ALA B 1 92 ? -12.094 4.348 8.93 1 98.69 92 ALA B CA 1
ATOM 1598 C C . ALA B 1 92 ? -11.836 5.691 8.25 1 98.69 92 ALA B C 1
ATOM 1600 O O . ALA B 1 92 ? -10.719 6.203 8.273 1 98.69 92 ALA B O 1
ATOM 1601 N N . LEU B 1 93 ? -12.906 6.234 7.668 1 98.38 93 LEU B N 1
ATOM 1602 C CA . LEU B 1 93 ? -12.781 7.508 6.969 1 98.38 93 LEU B CA 1
ATOM 1603 C C . LEU B 1 93 ? -12.508 8.641 7.949 1 98.38 93 LEU B C 1
ATOM 1605 O O . LEU B 1 93 ? -11.766 9.578 7.633 1 98.38 93 LEU B O 1
ATOM 1609 N N . GLN B 1 94 ? -13.078 8.633 9.125 1 98.12 94 GLN B N 1
ATOM 1610 C CA . GLN B 1 94 ? -12.812 9.625 10.156 1 98.12 94 GLN B CA 1
ATOM 1611 C C . GLN B 1 94 ? -11.352 9.57 10.602 1 98.12 94 GLN B C 1
ATOM 1613 O O . GLN B 1 94 ? -10.719 10.609 10.805 1 98.12 94 GLN B O 1
ATOM 1618 N N . ILE B 1 95 ? -10.859 8.398 10.734 1 98.69 95 ILE B N 1
ATOM 1619 C CA . ILE B 1 95 ? -9.461 8.211 11.102 1 98.69 95 ILE B CA 1
ATOM 1620 C C . ILE B 1 95 ? -8.562 8.711 9.977 1 98.69 95 ILE B C 1
ATOM 1622 O O . ILE B 1 95 ? -7.633 9.484 10.219 1 98.69 95 ILE B O 1
ATOM 1626 N N . ALA B 1 96 ? -8.867 8.32 8.766 1 98.62 96 ALA B N 1
ATOM 1627 C CA . ALA B 1 96 ? -8.062 8.664 7.602 1 98.62 96 ALA B CA 1
ATOM 1628 C C . ALA B 1 96 ? -8.008 10.172 7.391 1 98.62 96 ALA B C 1
ATOM 1630 O O . ALA B 1 96 ? -6.992 10.711 6.949 1 98.62 96 ALA B O 1
ATOM 1631 N N . ALA B 1 97 ? -9.133 10.852 7.668 1 97.69 97 ALA B N 1
ATOM 1632 C CA . ALA B 1 97 ? -9.25 12.297 7.469 1 97.69 97 ALA B CA 1
ATOM 1633 C C . ALA B 1 97 ? -8.234 13.055 8.32 1 97.69 97 ALA B C 1
ATOM 1635 O O . ALA B 1 97 ? -7.914 14.211 8.039 1 97.69 97 ALA B O 1
ATOM 1636 N N . LYS B 1 98 ? -7.691 12.391 9.336 1 97.5 98 LYS B N 1
ATOM 1637 C CA . LYS B 1 98 ? -6.805 13.062 10.281 1 97.5 98 LYS B CA 1
ATOM 1638 C C . LYS B 1 98 ? -5.352 12.648 10.062 1 97.5 98 LYS B C 1
ATOM 1640 O O . LYS B 1 98 ? -4.465 13.047 10.82 1 97.5 98 LYS B O 1
ATOM 1645 N N . ILE B 1 99 ? -5.051 11.844 9.078 1 98.06 99 ILE B N 1
ATOM 1646 C CA . ILE B 1 99 ? -3.682 11.461 8.742 1 98.06 99 ILE B CA 1
ATOM 1647 C C . ILE B 1 99 ? -2.926 12.664 8.188 1 98.06 99 ILE B C 1
ATOM 1649 O O . ILE B 1 99 ? -3.266 13.18 7.121 1 98.06 99 ILE B O 1
ATOM 1653 N N . PRO B 1 100 ? -1.906 13.047 8.812 1 96.56 100 PRO B N 1
ATOM 1654 C CA . PRO B 1 100 ? -1.299 14.352 8.539 1 96.56 100 PRO B CA 1
ATOM 1655 C C . PRO B 1 100 ? -0.786 14.477 7.105 1 96.56 100 PRO B C 1
ATOM 1657 O O . PRO B 1 100 ? -1.032 15.484 6.441 1 96.56 100 PRO B O 1
ATOM 1660 N N . PRO B 1 101 ? -0.088 13.5 6.535 1 96.12 101 PRO B N 1
ATOM 1661 C CA . PRO B 1 101 ? 0.448 13.68 5.18 1 96.12 101 PRO B CA 1
ATOM 1662 C C . PRO B 1 101 ? -0.648 13.781 4.121 1 96.12 101 PRO B C 1
ATOM 1664 O O . PRO B 1 101 ? -0.376 14.172 2.984 1 96.12 101 PRO B O 1
ATOM 1667 N N . GLY B 1 102 ? -1.893 13.375 4.543 1 95.94 102 GLY B N 1
ATOM 1668 C CA . GLY B 1 102 ? -3.002 13.562 3.621 1 95.94 102 GLY B CA 1
ATOM 1669 C C . GLY B 1 102 ? -3.133 14.992 3.127 1 95.94 102 GLY B C 1
ATOM 1670 O O . GLY B 1 102 ? -3.623 15.234 2.023 1 95.94 102 GLY B O 1
ATOM 1671 N N . ARG B 1 103 ? -2.658 15.945 3.846 1 93 103 ARG B N 1
ATOM 1672 C CA . ARG B 1 103 ? -2.73 17.359 3.506 1 93 103 ARG B CA 1
ATOM 1673 C C . ARG B 1 103 ? -1.852 17.672 2.301 1 93 103 ARG B C 1
ATOM 1675 O O . ARG B 1 103 ? -2.02 18.719 1.661 1 93 103 ARG B O 1
ATOM 1682 N N . LEU B 1 104 ? -0.901 16.828 1.988 1 93.62 104 LEU B N 1
ATOM 1683 C CA . LEU B 1 104 ? 0.022 17.031 0.878 1 93.62 104 LEU B CA 1
ATOM 1684 C C . LEU B 1 104 ? -0.589 16.562 -0.435 1 93.62 104 LEU B C 1
ATOM 1686 O O . LEU B 1 104 ? -0.082 16.875 -1.513 1 93.62 104 LEU B O 1
ATOM 1690 N N . GLY B 1 105 ? -1.665 15.898 -0.408 1 94.56 105 GLY B N 1
ATOM 1691 C CA . GLY B 1 105 ? -2.344 15.312 -1.555 1 94.56 105 GLY B CA 1
ATOM 1692 C C . GLY B 1 105 ? -3.695 14.719 -1.209 1 94.56 105 GLY B C 1
ATOM 1693 O O . GLY B 1 105 ? -4.676 15.445 -1.047 1 94.56 105 GLY B O 1
ATOM 1694 N N . CYS B 1 106 ? -3.699 13.328 -1.03 1 96.88 106 CYS B N 1
ATOM 1695 C CA . CYS B 1 106 ? -4.965 12.688 -0.686 1 96.88 106 CYS B CA 1
ATOM 1696 C C . CYS B 1 106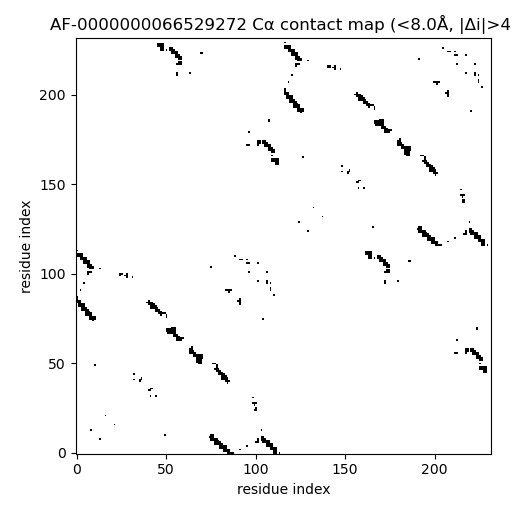 ? -4.727 11.336 -0.018 1 96.88 106 CYS B C 1
ATOM 1698 O O . CYS B 1 106 ? -3.6 10.836 0.007 1 96.88 106 CYS B O 1
ATOM 1700 N N . VAL B 1 107 ? -5.727 10.828 0.58 1 98.25 107 VAL B N 1
ATOM 1701 C CA . VAL B 1 107 ? -5.727 9.5 1.19 1 98.25 107 VAL B CA 1
ATOM 1702 C C . VAL B 1 107 ? -6.816 8.641 0.556 1 98.25 107 VAL B C 1
ATOM 1704 O O . VAL B 1 107 ? -7.996 9.008 0.566 1 98.25 107 VAL B O 1
ATOM 1707 N N . GLU B 1 108 ? -6.438 7.59 -0.056 1 98.56 108 GLU B N 1
ATOM 1708 C CA . GLU B 1 108 ? -7.387 6.59 -0.539 1 98.56 108 GLU B CA 1
ATOM 1709 C C . GLU B 1 108 ? -7.613 5.5 0.502 1 98.56 108 GLU B C 1
ATOM 1711 O O . GLU B 1 108 ? -6.66 4.875 0.976 1 98.56 108 GLU B O 1
ATOM 1716 N N . VAL B 1 109 ? -8.82 5.246 0.886 1 98.75 109 VAL B N 1
ATOM 1717 C CA . VAL B 1 109 ? -9.18 4.242 1.885 1 98.75 109 VAL B CA 1
ATOM 1718 C C . VAL B 1 109 ? -9.758 3.01 1.196 1 98.75 109 VAL B C 1
ATOM 1720 O O . VAL B 1 109 ? -10.758 3.1 0.489 1 98.75 109 VAL B O 1
ATOM 1723 N N . ARG B 1 110 ? -9.117 1.925 1.332 1 98.62 110 ARG B N 1
ATOM 1724 C CA . ARG B 1 110 ? -9.508 0.656 0.729 1 98.62 110 ARG B CA 1
ATOM 1725 C C . ARG B 1 110 ? -9.773 -0.4 1.799 1 98.62 110 ARG B C 1
ATOM 1727 O O . ARG B 1 110 ? -8.922 -0.647 2.654 1 98.62 110 ARG B O 1
ATOM 1734 N N . PRO B 1 111 ? -10.977 -1.037 1.806 1 98.31 111 PRO B N 1
ATOM 1735 C CA . PRO B 1 111 ? -11.156 -2.17 2.717 1 98.31 111 PRO B CA 1
ATOM 1736 C C . PRO B 1 111 ? -10.273 -3.361 2.355 1 98.31 111 PRO B C 1
ATOM 1738 O O . PRO B 1 111 ? -10.039 -3.627 1.174 1 98.31 111 PRO B O 1
ATOM 1741 N N . VAL B 1 112 ? -9.766 -4.055 3.357 1 97.69 112 VAL B N 1
ATOM 1742 C CA . VAL B 1 112 ? -9.023 -5.301 3.203 1 97.69 112 VAL B CA 1
ATOM 1743 C C . VAL B 1 112 ? -9.992 -6.453 2.949 1 97.69 112 VAL B C 1
ATOM 1745 O O . VAL B 1 112 ? -11.102 -6.469 3.488 1 97.69 112 VAL B O 1
ATOM 1748 N N . LYS B 1 113 ? -9.539 -7.383 2.115 1 94.56 113 LYS B N 1
ATOM 1749 C CA . LYS B 1 113 ? -10.344 -8.586 1.914 1 94.56 113 LYS B CA 1
ATOM 1750 C C . LYS B 1 113 ? -10.273 -9.5 3.133 1 94.56 113 LYS B C 1
ATOM 1752 O O . LYS B 1 113 ? -9.188 -9.836 3.607 1 94.56 113 LYS B O 1
ATOM 1757 N N . GLU B 1 114 ? -11.383 -9.727 3.814 1 82.94 114 GLU B N 1
ATOM 1758 C CA . GLU B 1 114 ? -11.445 -10.633 4.957 1 82.94 114 GLU B CA 1
ATOM 1759 C C . GLU B 1 114 ? -11.836 -12.039 4.527 1 82.94 114 GLU B C 1
ATOM 1761 O O . GLU B 1 114 ? -12.734 -12.219 3.701 1 82.94 114 GLU B O 1
ATOM 1766 N N . TRP B 1 115 ? -10.828 -12.906 4.676 1 64.88 115 TRP B N 1
ATOM 1767 C CA . TRP B 1 115 ? -11.164 -14.289 4.352 1 64.88 115 TRP B CA 1
ATOM 1768 C C . TRP B 1 115 ? -11.93 -14.938 5.496 1 64.88 115 TRP B C 1
ATOM 1770 O O . TRP B 1 115 ? -11.523 -14.852 6.656 1 64.88 115 TRP B O 1
ATOM 1780 N N . GLU B 1 116 ? -13.219 -14.719 5.715 1 48 116 GLU B N 1
ATOM 1781 C CA . GLU B 1 116 ? -13.969 -15.461 6.73 1 48 116 GLU B CA 1
ATOM 1782 C C . GLU B 1 116 ? -13.602 -16.938 6.703 1 48 116 GLU B C 1
ATOM 1784 O O . GLU B 1 116 ? -13.227 -17.484 5.66 1 48 116 GLU B O 1
#

Secondary structure (DSSP, 8-state):
-EEEEEEEE-HHHHTTS-HHHHHHHHHHHHHHHHHHHHHT-EEEEEEB--GGG-EEEEEETTEEEEEES-SS--SSEEEEEEEEE-SSHHHHHHHHTT-GGGGGEEEEEEEB----/-EEEEEEEE-HHHHTTS-HHHHHHHHHHHHHHHHHHHHTT-EEEEEEB--GGG-EEEEEETTEEEEEES-SS--SSEEEEEEEEE-SSHHHHHHHHTT-GGGGGEEEEEEEBP---

Solvent-accessible surface area (backbone atoms only — not comparable to full-atom values): 12312 Å² total; per-residue (Å²): 86,46,33,40,33,38,28,29,27,37,66,78,59,50,73,71,50,54,68,68,57,53,51,50,39,53,51,46,41,54,53,48,50,52,52,31,44,76,72,66,27,54,73,48,70,48,44,39,46,62,52,73,65,16,36,25,40,30,59,53,95,92,36,78,44,77,45,80,20,54,84,67,94,60,83,51,40,74,40,30,38,38,35,32,44,28,90,46,68,69,54,41,49,59,55,53,73,65,41,51,66,24,67,66,34,22,30,35,39,34,47,44,55,76,81,126,87,47,35,39,34,38,27,30,28,36,67,78,57,50,73,72,50,55,67,67,58,54,49,50,39,53,52,47,40,55,53,49,50,52,52,30,44,77,72,64,27,55,72,49,68,48,45,38,46,62,52,74,67,15,36,26,40,31,60,52,95,93,36,79,44,77,44,81,18,57,85,66,94,60,84,50,39,75,41,30,40,37,36,31,44,28,90,43,69,69,52,42,50,60,54,54,74,65,42,51,67,24,68,68,33,21,29,34,38,33,46,45,53,75,82,126

Foldseek 3Di:
DKKKKWAKAQPVVVVVPDPVVVVVLVVLQVVLLVVQVVVQWFDDKDFDDAQQQDWDWDDDPNDIDIDGGHPDDDRIDGGMITMTDDPDPVRVVVSSVSNRSCVRPHIDMGDDDDDD/DKKKKWAKAQPVVVVVDDPVVVVVLVVQQVVLLVVQVVVQWFDDKDFDDAQQQDWDWDDDPNDIDIDGGHPDDDRIDGGMITMTDDPDPVRVVVSSVSNRSCVRPHIDMGDDDDPD

Organism: Pseudomonas aeruginosa (strain ATCC 15692 / DSM 22644 / CIP 104116 / JCM 14847 / LMG 12228 / 1C / PRS 101 / PAO1) (NCBI:txid208964)

InterPro domains:
  IPR005545 YCII-related [PF03795] (1-116)
  IPR011008 Dimeric alpha-beta barrel [SSF54909] (1-116)

Radius of gyration: 17.16 Å; Cα contacts (8 Å, |Δi|>4): 455; chains: 2; bounding box: 36×47×43 Å

pLDDT: mean 94.5, std 6.81, range [47.59, 98.88]

Sequence (232 aa):
MKYLCLIYFDEAKLAAVPAEELAAIVDECMTYSDQLGKAGHYIASHALQSVQTATTLRHQGGRLAMTDGPFAETKEQLGGFYLIEARDLNQALQIAAKIPPGRLGCVEVRPVKEWEMKYLCLIYFDEAKLAAVPAEELAAIVDECMTYSDQLGKAGHYIASHALQSVQTATTLRHQGGRLAMTDGPFAETKEQLGGFYLIEARDLNQALQIAAKIPPGRLGCVEVRPVKEWE

Nearest PDB structures (foldseek):
  1s7i-assembly1_A-2  TM=9.856E-01  e=3.802E-21  Pseudomonas aeruginosa
  7a01-assembly1_I3  TM=3.763E-01  e=4.300E-01  Oryctolagus cuniculus
  7a0s-assembly1_J  TM=3.935E-01  e=8.495E-01  Deinococcus radiodurans R1 = ATCC 13939 = DSM 20539
  7qep-assembly1_M0  TM=3.729E-01  e=1.088E+00  Encephalitozoon cuniculi GB-M1
  6rm3-assembly1_LI0  TM=3.453E-01  e=3.753E+00  Vairimorpha necatrix